Protein 4A7U (pdb70)

Structure (mmCIF, N/CA/C/O backbone):
data_4A7U
#
_entry.id   4A7U
#
_cell.length_a   38.300
_cell.length_b   68.100
_cell.length_c   50.200
_cell.angle_alpha   90.00
_cell.angle_beta   104.70
_cell.angle_gamma   90.00
#
_symmetry.space_group_name_H-M   'P 1 21 1'
#
loop_
_entity.id
_entity.type
_entity.pdbx_description
1 polymer 'SUPEROXIDE DISMUTASE [CU-ZN]'
2 non-polymer L-EPINEPHRINE
3 non-polymer 'SULFATE ION'
4 non-polymer 'COPPER (II) ION'
5 non-polymer 'ZINC ION'
6 non-polymer 'ACETATE ION'
7 water water
#
loop_
_atom_site.group_PDB
_atom_site.id
_atom_site.type_symbol
_atom_site.label_atom_id
_atom_site.label_alt_id
_atom_site.label_comp_id
_atom_site.label_asym_id
_atom_site.label_entity_id
_atom_site.label_seq_id
_atom_site.pdbx_PDB_ins_code
_atom_site.Cartn_x
_atom_site.Cartn_y
_atom_site.Cartn_z
_atom_site.occupancy
_atom_site.B_iso_or_equiv
_atom_site.auth_seq_id
_atom_site.auth_comp_id
_atom_site.auth_asym_id
_atom_site.auth_atom_id
_atom_site.pdbx_PDB_model_num
ATOM 1 N N . ALA A 1 1 ? 9.285 5.712 31.002 1.00 25.17 1 ALA A N 1
ATOM 2 C CA . ALA A 1 1 ? 8.583 4.535 30.456 1.00 18.79 1 ALA A CA 1
ATOM 3 C C . ALA A 1 1 ? 8.398 4.721 28.958 1.00 18.60 1 ALA A C 1
ATOM 4 O O . ALA A 1 1 ? 8.370 5.822 28.435 1.00 24.73 1 ALA A O 1
ATOM 6 N N . THR A 1 2 ? 8.223 3.605 28.290 1.00 13.65 2 THR A N 1
ATOM 7 C CA . THR A 1 2 ? 7.918 3.525 26.865 1.00 13.79 2 THR A CA 1
ATOM 8 C C . THR A 1 2 ? 6.498 2.955 26.758 1.00 11.38 2 THR A C 1
ATOM 9 O O . THR A 1 2 ? 6.142 2.094 27.559 1.00 11.79 2 THR A O 1
ATOM 13 N N . LYS A 1 3 ? 5.715 3.423 25.794 1.00 10.37 3 LYS A N 1
ATOM 14 C CA . LYS A 1 3 ? 4.326 3.023 25.654 1.00 9.77 3 LYS A CA 1
ATOM 15 C C . LYS A 1 3 ? 4.024 2.675 24.209 1.00 9.12 3 LYS A C 1
ATOM 16 O O . LYS A 1 3 ? 4.609 3.236 23.264 1.00 9.69 3 LYS A O 1
ATOM 22 N N . ALA A 1 4 ? 3.058 1.773 24.038 1.00 8.89 4 ALA A N 1
ATOM 23 C CA . ALA A 1 4 ? 2.554 1.408 22.742 1.00 8.93 4 ALA A CA 1
ATOM 24 C C . ALA A 1 4 ? 1.074 1.143 22.860 1.00 8.54 4 ALA A C 1
ATOM 25 O O . ALA A 1 4 ? 0.535 1.027 23.957 1.00 9.50 4 ALA A O 1
ATOM 27 N N . VAL A 1 5 ? 0.397 1.011 21.715 1.00 8.71 5 VAL A N 1
ATOM 28 C CA . VAL A 1 5 ? -1.046 0.892 21.705 1.00 8.49 5 VAL A CA 1
ATOM 29 C C . VAL A 1 5 ? -1.467 0.128 20.447 1.00 8.31 5 VAL A C 1
ATOM 30 O O . VAL A 1 5 ? -0.766 0.156 19.435 1.00 9.51 5 VAL A O 1
ATOM 34 N N . CYS A 1 6 ? -2.614 -0.523 20.518 1.00 8.65 6 CYS A N 1
ATOM 35 C CA . CYS A 1 6 ? -3.142 -1.266 19.385 1.00 8.57 6 CYS A CA 1
ATOM 36 C C . CYS A 1 6 ? -4.657 -1.205 19.370 1.00 8.41 6 CYS A C 1
ATOM 37 O O . CYS A 1 6 ? -5.287 -1.527 20.385 1.00 9.39 6 CYS A O 1
ATOM 40 N N . VAL A 1 7 ? -5.225 -0.834 18.234 1.00 8.46 7 VAL A N 1
ATOM 41 C CA . VAL A 1 7 ? -6.654 -0.859 18.012 1.00 8.84 7 VAL A CA 1
ATOM 42 C C . VAL A 1 7 ? -6.959 -2.135 17.220 1.00 9.12 7 VAL A C 1
ATOM 43 O O . VAL A 1 7 ? -6.438 -2.348 16.130 1.00 9.97 7 VAL A O 1
ATOM 47 N N . LEU A 1 8 ? -7.781 -3.005 17.805 1.00 9.47 8 LEU A N 1
ATOM 48 C CA . LEU A 1 8 ? -8.138 -4.277 17.185 1.00 9.95 8 LEU A CA 1
ATOM 49 C C . LEU A 1 8 ? -9.474 -4.153 16.434 1.00 10.37 8 LEU A C 1
ATOM 50 O O . LEU A 1 8 ? -10.475 -3.761 17.024 1.00 11.32 8 LEU A O 1
ATOM 55 N N . LYS A 1 9 ? -9.482 -4.509 15.166 1.00 11.39 9 LYS A N 1
ATOM 56 C CA . LYS A 1 9 ? -10.700 -4.556 14.352 1.00 13.39 9 LYS A CA 1
ATOM 57 C C . LYS A 1 9 ? -10.640 -5.751 13.444 1.00 11.85 9 LYS A C 1
ATOM 58 O O . LYS A 1 9 ? -9.576 -6.249 13.131 1.00 11.73 9 LYS A O 1
ATOM 64 N N . GLY A 1 10 ? -11.788 -6.192 12.959 1.00 13.94 10 GLY A N 1
ATOM 65 C CA . GLY A 1 10 ? -11.839 -7.268 11.978 1.00 14.32 10 GLY A CA 1
ATOM 66 C C . GLY A 1 10 ? -13.084 -7.133 11.124 1.00 16.43 10 GLY A C 1
ATOM 67 O O . GLY A 1 10 ? -13.650 -6.040 10.994 1.00 21.64 10 GLY A O 1
ATOM 68 N N . ASP A 1 11 ? -13.477 -8.252 10.547 1.00 16.79 11 ASP A N 1
ATOM 69 C CA . ASP A 1 11 ? -14.601 -8.268 9.622 1.00 19.23 11 ASP A CA 1
ATOM 70 C C . ASP A 1 11 ? -15.934 -8.499 10.311 1.00 18.42 11 ASP A C 1
ATOM 71 O O . ASP A 1 11 ? -16.968 -8.331 9.687 1.00 24.13 11 ASP A O 1
ATOM 76 N N . GLY A 1 12 ? -15.921 -8.923 11.561 1.00 17.73 12 GLY A N 1
ATOM 77 C CA . GLY A 1 12 ? -17.103 -9.264 12.291 1.00 17.38 12 GLY A CA 1
ATOM 78 C C . GLY A 1 12 ? -17.244 -8.342 13.465 1.00 15.72 12 GLY A C 1
ATOM 79 O O . GLY A 1 12 ? -16.851 -7.171 13.402 1.00 17.41 12 GLY A O 1
ATOM 80 N N . PRO A 1 13 ? -17.769 -8.862 14.566 1.00 15.77 13 PRO A N 1
ATOM 81 C CA . PRO A 1 13 ? -18.135 -8.039 15.701 1.00 16.65 13 PRO A CA 1
ATOM 82 C C . PRO A 1 13 ? -17.005 -7.694 16.674 1.00 15.00 13 PRO A C 1
ATOM 83 O O . PRO A 1 13 ? -17.204 -6.911 17.603 1.00 15.96 13 PRO A O 1
ATOM 87 N N . VAL A 1 14 ? -15.846 -8.293 16.501 1.00 12.54 14 VAL A N 1
ATOM 88 C CA . VAL A 1 14 ? -14.829 -8.188 17.522 1.00 11.88 14 VAL A CA 1
ATOM 89 C C . VAL A 1 14 ? -14.044 -6.904 17.352 1.00 12.21 14 VAL A C 1
ATOM 90 O O . VAL A 1 14 ? -13.516 -6.600 16.291 1.00 13.44 14 VAL A O 1
ATOM 94 N N . GLN A 1 15 ? -13.931 -6.155 18.423 1.00 12.31 15 GLN A N 1
ATOM 95 C CA . GLN A 1 15 ? -13.147 -4.926 18.398 1.00 13.48 15 GLN A CA 1
ATOM 96 C C . GLN A 1 15 ? -12.573 -4.669 19.763 1.00 12.05 15 GLN A C 1
ATOM 97 O O . GLN A 1 15 ? -13.135 -5.066 20.794 1.00 14.27 15 GLN A O 1
ATOM 103 N N . GLY A 1 16 ? -11.411 -4.040 19.797 1.00 11.70 16 GLY A N 1
ATOM 104 C CA . GLY A 1 16 ? -10.826 -3.775 21.053 1.00 13.30 16 GLY A CA 1
ATOM 105 C C . GLY A 1 16 ? -9.745 -2.728 21.027 1.00 10.26 16 GLY A C 1
ATOM 106 O O . GLY A 1 16 ? -9.392 -2.176 19.990 1.00 10.37 16 GLY A O 1
ATOM 107 N N A ILE A 1 17 ? -9.232 -2.436 22.213 0.50 10.03 17 ILE A N 1
ATOM 108 N N B ILE A 1 17 ? -9.213 -2.469 22.204 0.50 9.90 17 ILE A N 1
ATOM 109 C CA A ILE A 1 17 ? -8.174 -1.423 22.437 0.50 9.86 17 ILE A CA 1
ATOM 110 C CA B ILE A 1 17 ? -8.182 -1.451 22.397 0.50 9.65 17 ILE A CA 1
ATOM 111 C C A ILE A 1 17 ? -7.228 -2.009 23.478 0.50 9.47 17 ILE A C 1
ATOM 112 C C B ILE A 1 17 ? -7.231 -1.993 23.479 0.50 9.45 17 ILE A C 1
ATOM 113 O O A ILE A 1 17 ? -7.669 -2.399 24.565 0.50 10.71 17 ILE A O 1
ATOM 114 O O B ILE A 1 17 ? -7.673 -2.383 24.568 0.50 10.72 17 ILE A O 1
ATOM 123 N N . ILE A 1 18 ? -5.937 -2.072 23.158 1.00 9.12 18 ILE A N 1
ATOM 124 C CA . ILE A 1 18 ? -4.933 -2.646 24.041 1.00 9.02 18 ILE A CA 1
ATOM 125 C C . ILE A 1 18 ? -3.760 -1.683 24.172 1.00 9.13 18 ILE A C 1
ATOM 126 O O . ILE A 1 18 ? -3.245 -1.187 23.166 1.00 10.29 18 ILE A O 1
ATOM 131 N N . ASN A 1 19 ? -3.362 -1.434 25.399 1.00 9.03 19 ASN A N 1
ATOM 132 C CA . ASN A 1 19 ? -2.243 -0.564 25.758 1.00 9.23 19 ASN A CA 1
ATOM 133 C C . ASN A 1 19 ? -1.093 -1.404 26.296 1.00 8.82 19 ASN A C 1
ATOM 134 O O . ASN A 1 19 ? -1.293 -2.419 26.937 1.00 9.66 19 ASN A O 1
ATOM 139 N N . PHE A 1 20 ? 0.122 -0.934 26.007 1.00 9.11 20 PHE A N 1
ATOM 140 C CA . PHE A 1 20 ? 1.354 -1.527 26.474 1.00 9.04 20 PHE A CA 1
ATOM 141 C C . PHE A 1 20 ? 2.201 -0.470 27.168 1.00 8.89 20 PHE A C 1
ATOM 142 O O . PHE A 1 20 ? 2.323 0.655 26.673 1.00 10.13 20 PHE A O 1
ATOM 150 N N . GLU A 1 21 ? 2.840 -0.837 28.278 1.00 9.38 21 GLU A N 1
ATOM 151 C CA . GLU A 1 21 ? 3.763 0.094 28.941 1.00 9.68 21 GLU A CA 1
ATOM 152 C C . GLU A 1 21 ? 4.918 -0.688 29.518 1.00 9.35 21 GLU A C 1
ATOM 153 O O . GLU A 1 21 ? 4.745 -1.736 30.121 1.00 10.85 21 GLU A O 1
ATOM 159 N N . GLN A 1 22 ? 6.119 -0.162 29.305 1.00 9.91 22 GLN A N 1
ATOM 160 C CA . GLN A 1 22 ? 7.370 -0.798 29.751 1.00 10.35 22 GLN A CA 1
ATOM 161 C C . GLN A 1 22 ? 8.107 0.260 30.580 1.00 11.36 22 GLN A C 1
ATOM 162 O O . GLN A 1 22 ? 8.604 1.251 30.059 1.00 12.31 22 GLN A O 1
ATOM 168 N N . LYS A 1 23 ? 8.136 0.040 31.889 1.00 12.27 23 LYS A N 1
ATOM 169 C CA . LYS A 1 23 ? 8.666 1.012 32.838 1.00 14.46 23 LYS A CA 1
ATOM 170 C C . LYS A 1 23 ? 10.152 1.218 32.639 1.00 14.85 23 LYS A C 1
ATOM 171 O O . LYS A 1 23 ? 10.618 2.332 32.779 1.00 17.83 23 LYS A O 1
ATOM 177 N N . GLU A 1 24 ? 10.902 0.168 32.346 1.00 14.63 24 GLU A N 1
ATOM 178 C CA . GLU A 1 24 ? 12.341 0.319 32.169 1.00 16.77 24 GLU A CA 1
ATOM 179 C C . GLU A 1 24 ? 12.830 -0.466 30.958 1.00 15.23 24 GLU A C 1
ATOM 180 O O . GLU A 1 24 ? 12.191 -1.431 30.548 1.00 14.44 24 GLU A O 1
ATOM 186 N N . SER A 1 25 ? 13.987 -0.053 30.425 1.00 16.47 25 SER A N 1
ATOM 187 C CA . SER A 1 25 ? 14.570 -0.689 29.252 1.00 17.00 25 SER A CA 1
ATOM 188 C C . SER A 1 25 ? 14.724 -2.171 29.517 1.00 16.44 25 SER A C 1
ATOM 189 O O . SER A 1 25 ? 15.269 -2.570 30.546 1.00 17.13 25 SER A O 1
ATOM 192 N N . ASN A 1 26 ? 14.241 -2.979 28.578 1.00 15.13 26 ASN A N 1
ATOM 193 C CA . ASN A 1 26 ? 14.294 -4.418 28.615 1.00 14.71 26 ASN A CA 1
ATOM 194 C C . ASN A 1 26 ? 13.446 -5.059 29.726 1.00 13.26 26 ASN A C 1
ATOM 195 O O . ASN A 1 26 ? 13.543 -6.252 29.905 1.00 13.97 26 ASN A O 1
ATOM 200 N N . GLY A 1 27 ? 12.669 -4.274 30.481 1.00 13.68 27 GLY A N 1
ATOM 201 C CA . GLY A 1 27 ? 11.936 -4.779 31.632 1.00 13.02 27 GLY A CA 1
ATOM 202 C C . GLY A 1 27 ? 10.619 -5.411 31.253 1.00 11.49 27 GLY A C 1
ATOM 203 O O . GLY A 1 27 ? 10.273 -5.461 30.086 1.00 11.52 27 GLY A O 1
ATOM 204 N N . PRO A 1 28 ? 9.852 -5.897 32.253 1.00 11.49 28 PRO A N 1
ATOM 205 C CA . PRO A 1 2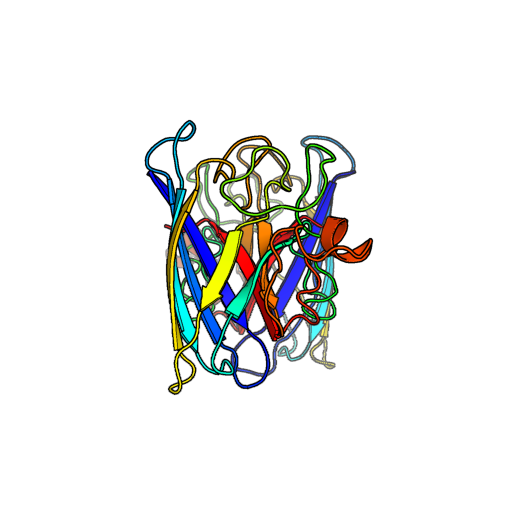8 ? 8.521 -6.439 31.924 1.00 10.80 28 PRO A CA 1
ATOM 206 C C . PRO A 1 28 ? 7.596 -5.351 31.339 1.00 10.02 28 PRO A C 1
ATOM 207 O O . PRO A 1 28 ? 7.768 -4.156 31.584 1.00 10.79 28 PRO A O 1
ATOM 211 N N . VAL A 1 29 ? 6.628 -5.818 30.577 1.00 9.67 29 VAL A N 1
ATOM 212 C CA . VAL A 1 29 ? 5.658 -4.990 29.894 1.00 9.23 29 VAL A CA 1
ATOM 213 C C . VAL A 1 29 ? 4.270 -5.280 30.448 1.00 9.12 29 VAL A C 1
ATOM 214 O O . VAL A 1 29 ? 3.838 -6.430 30.492 1.00 10.23 29 VAL A O 1
ATOM 218 N N . LYS A 1 30 ? 3.556 -4.232 30.863 1.00 9.28 30 LYS A N 1
ATOM 219 C CA . LYS A 1 30 ? 2.152 -4.321 31.226 1.00 9.93 30 LYS A CA 1
ATOM 220 C C . LYS A 1 30 ? 1.300 -4.174 29.971 1.00 9.48 30 LYS A C 1
ATOM 221 O O . LYS A 1 30 ? 1.552 -3.296 29.145 1.00 9.86 30 LYS A O 1
ATOM 227 N N . VAL A 1 31 ? 0.289 -5.035 29.840 1.00 9.89 31 VAL A N 1
ATOM 228 C CA . VAL A 1 31 ? -0.618 -5.074 28.707 1.00 10.00 31 VAL A CA 1
ATOM 229 C C . VAL A 1 31 ? -2.025 -5.013 29.257 1.00 11.19 31 VAL A C 1
ATOM 230 O O . VAL A 1 31 ? -2.394 -5.839 30.086 1.00 13.30 31 VAL A O 1
ATOM 234 N N . TRP A 1 32 ? -2.810 -4.009 28.862 1.00 10.16 32 TRP A N 1
ATOM 235 C CA . TRP A 1 32 ? -4.160 -3.877 29.425 1.00 11.62 32 TRP A CA 1
ATOM 236 C C . TRP A 1 32 ? -5.108 -3.243 28.459 1.00 9.88 32 TRP A C 1
ATOM 237 O O . TRP A 1 32 ? -4.705 -2.413 27.619 1.00 10.20 32 TRP A O 1
ATOM 248 N N . GLY A 1 33 ? -6.372 -3.559 28.582 1.00 10.23 33 GLY A N 1
ATOM 249 C CA . GLY A 1 33 ? -7.406 -2.948 27.762 1.00 10.34 33 GLY A CA 1
ATOM 250 C C . GLY A 1 33 ? -8.649 -3.800 27.726 1.00 10.33 33 GLY A C 1
ATOM 251 O O . GLY A 1 33 ? -8.926 -4.519 28.707 1.00 11.95 33 GLY A O 1
ATOM 252 N N . SER A 1 34 ? -9.395 -3.728 26.624 1.00 10.71 34 SER A N 1
ATOM 253 C CA . SER A 1 34 ? -10.697 -4.393 26.539 1.00 11.52 34 SER A CA 1
ATOM 254 C C . SER A 1 34 ? -10.947 -4.828 25.128 1.00 10.60 34 SER A C 1
ATOM 255 O O . SER A 1 34 ? -10.556 -4.153 24.203 1.00 12.08 34 SER A O 1
ATOM 258 N N . ILE A 1 35 ? -11.633 -5.955 24.983 1.00 10.62 35 ILE A N 1
ATOM 259 C CA . ILE A 1 35 ? -12.037 -6.478 23.693 1.00 10.56 35 ILE A CA 1
ATOM 260 C C . ILE A 1 35 ? -13.509 -6.886 23.843 1.00 11.42 35 ILE A C 1
ATOM 261 O O . ILE A 1 35 ? -13.829 -7.597 24.818 1.00 13.87 35 ILE A O 1
ATOM 266 N N . LYS A 1 36 ? -14.351 -6.489 22.896 1.00 11.39 36 LYS A N 1
ATOM 267 C CA . LYS A 1 36 ? -15.760 -6.838 22.897 1.00 11.45 36 LYS A CA 1
ATOM 268 C C . LYS A 1 36 ? -16.150 -7.608 21.670 1.00 11.09 36 LYS A C 1
ATOM 269 O O . LYS A 1 36 ? -15.388 -7.667 20.703 1.00 12.00 36 LYS A O 1
ATOM 275 N N . GLY A 1 37 ? -17.352 -8.180 21.687 1.00 11.06 37 GLY A N 1
ATOM 276 C CA . GLY A 1 37 ? -17.848 -8.926 20.546 1.00 11.08 37 GLY A CA 1
ATOM 277 C C . GLY A 1 37 ? -17.429 -10.383 20.453 1.00 10.69 37 GLY A C 1
ATOM 278 O O . GLY A 1 37 ? -17.577 -11.002 19.397 1.00 12.32 37 GLY A O 1
ATOM 279 N N . LEU A 1 38 ? -16.878 -10.890 21.558 1.00 11.27 38 LEU A N 1
ATOM 280 C CA . LEU A 1 38 ? -16.335 -12.230 21.609 1.00 10.75 38 LEU A CA 1
ATOM 281 C C . LEU A 1 38 ? -17.326 -13.240 22.155 1.00 11.39 38 LEU A C 1
ATOM 282 O O . LEU A 1 38 ? -18.180 -12.916 22.984 1.00 12.49 38 LEU A O 1
ATOM 287 N N . THR A 1 39 ? -17.171 -14.485 21.754 1.00 11.53 39 THR A N 1
ATOM 288 C CA . THR A 1 39 ? -17.877 -15.568 22.409 1.00 11.67 39 THR A CA 1
ATOM 289 C C . THR A 1 39 ? -17.262 -15.790 23.809 1.00 11.09 39 THR A C 1
ATOM 290 O O . THR A 1 39 ? -16.064 -15.636 24.034 1.00 11.29 39 THR A O 1
ATOM 294 N N . GLU A 1 40 ? -18.103 -16.211 24.748 1.00 11.86 40 GLU A N 1
ATOM 295 C CA . GLU A 1 40 ? -17.645 -16.463 26.074 1.00 11.49 40 GLU A CA 1
ATOM 296 C C . GLU A 1 40 ? -16.581 -17.584 26.070 1.00 11.35 40 GLU A C 1
ATOM 297 O O . GLU A 1 40 ? -16.721 -18.604 25.407 1.00 13.66 40 GLU A O 1
ATOM 303 N N . GLY A 1 41 ? -15.522 -17.387 26.854 1.00 10.34 41 GLY A N 1
ATOM 304 C CA . GLY A 1 41 ? -14.439 -18.350 26.945 1.00 10.31 41 GLY A CA 1
ATOM 305 C C . GLY A 1 41 ? -13.104 -17.764 26.524 1.00 9.48 41 GLY A C 1
ATOM 306 O O . GLY A 1 41 ? -12.915 -16.554 26.445 1.00 9.97 41 GLY A O 1
ATOM 307 N N A LEU A 1 42 ? -12.156 -18.665 26.286 0.50 9.32 42 LEU A N 1
ATOM 308 N N B LEU A 1 42 ? -12.157 -18.668 26.282 0.50 9.33 42 LEU A N 1
ATOM 309 C CA A LEU A 1 42 ? -10.778 -18.308 25.979 0.50 9.01 42 LEU A CA 1
ATOM 310 C CA B LEU A 1 42 ? -10.779 -18.300 25.991 0.50 9.00 42 LEU A CA 1
ATOM 311 C C A LEU A 1 42 ? -10.608 -18.006 24.508 0.50 8.94 42 LEU A C 1
ATOM 312 C C B LEU A 1 42 ? -10.604 -18.006 24.518 0.50 8.93 42 LEU A C 1
ATOM 313 O O A LEU A 1 42 ? -11.136 -18.689 23.641 0.50 10.27 42 LEU A O 1
ATOM 314 O O B LEU A 1 42 ? -11.115 -18.704 23.662 0.50 10.33 42 LEU A O 1
ATOM 323 N N . HIS A 1 43 ? -9.757 -17.013 24.232 1.00 8.76 43 HIS A N 1
ATOM 324 C CA . HIS A 1 43 ? -9.384 -16.647 22.868 1.00 8.90 43 HIS A CA 1
ATOM 325 C C . HIS A 1 43 ? -7.894 -16.416 22.811 1.00 8.23 43 HIS A C 1
ATOM 326 O O . HIS A 1 43 ? -7.348 -15.588 23.545 1.00 8.50 43 HIS A O 1
ATOM 333 N N . GLY A 1 44 ? -7.222 -17.114 21.902 1.00 8.49 44 GLY A N 1
ATOM 334 C CA . GLY A 1 44 ? -5.793 -16.957 21.758 1.00 8.51 44 GLY A CA 1
ATOM 335 C C . GLY A 1 44 ? -5.427 -15.505 21.462 1.00 8.16 44 GLY A C 1
ATOM 336 O O . GLY A 1 44 ? -6.140 -14.799 20.753 1.00 8.78 44 GLY A O 1
ATOM 337 N N . PHE A 1 45 ? -4.277 -15.081 21.982 1.00 8.25 45 PHE A N 1
ATOM 338 C CA . PHE A 1 45 ? -3.880 -13.681 22.000 1.00 8.16 45 PHE A CA 1
ATOM 339 C C . PHE A 1 45 ? -2.398 -13.616 21.752 1.00 8.07 45 PHE A C 1
ATOM 340 O O . PHE A 1 45 ? -1.600 -14.002 22.623 1.00 9.02 45 PHE A O 1
ATOM 348 N N . HIS A 1 46 ? -1.999 -13.166 20.550 1.00 7.94 46 HIS A N 1
ATOM 349 C CA . HIS A 1 46 ? -0.610 -13.250 20.157 1.00 8.29 46 HIS A CA 1
ATOM 350 C C . HIS A 1 46 ? -0.166 -12.040 19.376 1.00 7.94 46 HIS A C 1
ATOM 351 O O . HIS A 1 46 ? -0.939 -11.420 18.638 1.00 8.53 46 HIS A O 1
ATOM 358 N N . VAL A 1 47 ? 1.128 -11.758 19.476 1.00 8.05 47 VAL A N 1
ATOM 359 C CA . VAL A 1 47 ? 1.793 -10.863 18.529 1.00 8.13 47 VAL A CA 1
ATOM 360 C C . VAL A 1 47 ? 2.285 -11.720 17.353 1.00 8.17 47 VAL A C 1
ATOM 361 O O . VAL A 1 47 ? 3.019 -12.706 17.576 1.00 8.75 47 VAL A O 1
ATOM 365 N N . HIS A 1 48 ? 1.856 -11.358 16.144 1.00 8.72 48 HIS A N 1
ATOM 366 C CA . HIS A 1 48 ? 2.280 -11.989 14.900 1.00 9.17 48 HIS A CA 1
ATOM 367 C C . HIS A 1 48 ? 3.372 -11.153 14.269 1.00 9.73 48 HIS A C 1
ATOM 368 O O . HIS A 1 48 ? 3.516 -9.969 14.537 1.00 11.71 48 HIS A O 1
ATOM 375 N N . GLU A 1 49 ? 4.142 -11.793 13.390 1.00 9.43 49 GLU A N 1
ATOM 376 C CA . GLU A 1 49 ? 5.400 -11.251 12.930 1.00 9.75 49 GLU A CA 1
ATOM 377 C C . GLU A 1 49 ? 5.270 -9.915 12.187 1.00 9.76 49 GLU A C 1
ATOM 378 O O . GLU A 1 49 ? 6.091 -8.997 12.413 1.00 11.29 49 GLU A O 1
ATOM 384 N N . PHE A 1 50 ? 4.339 -9.812 11.273 1.00 9.38 50 PHE A N 1
ATOM 385 C CA . PHE A 1 50 ? 4.313 -8.679 10.386 1.00 9.64 50 PHE A CA 1
ATOM 386 C C . PHE A 1 50 ? 3.206 -7.707 10.793 1.00 9.19 50 PHE A C 1
ATOM 387 O O . PHE A 1 50 ? 2.094 -8.112 11.114 1.00 10.75 50 PHE A O 1
ATOM 395 N N . GLY A 1 51 ? 3.513 -6.420 10.709 1.00 8.93 51 GLY A N 1
ATOM 396 C CA . GLY A 1 51 ? 2.492 -5.370 10.837 1.00 9.32 51 GLY A CA 1
ATOM 397 C C . GLY A 1 51 ? 1.811 -5.061 9.529 1.00 9.31 51 GLY A C 1
ATOM 398 O O . GLY A 1 51 ? 1.637 -3.903 9.156 1.00 11.17 51 GLY A O 1
ATOM 399 N N . ASP A 1 52 ? 1.409 -6.098 8.819 1.00 10.91 52 ASP A N 1
ATOM 400 C CA . ASP A 1 52 ? 0.829 -6.032 7.492 1.00 10.70 52 ASP A CA 1
ATOM 401 C C . ASP A 1 52 ? -0.590 -6.479 7.586 1.00 10.66 52 ASP A C 1
ATOM 402 O O . ASP A 1 52 ? -0.864 -7.634 7.889 1.00 12.00 52 ASP A O 1
ATOM 407 N N A ASN A 1 53 ? -1.499 -5.540 7.308 0.50 11.11 53 ASN A N 1
ATOM 408 N N B ASN A 1 53 ? -1.522 -5.562 7.378 0.50 11.09 53 ASN A N 1
ATOM 409 C CA A ASN A 1 53 ? -2.945 -5.781 7.303 0.50 13.06 53 ASN A CA 1
ATOM 410 C CA B ASN A 1 53 ? -2.919 -5.947 7.353 0.50 11.53 53 ASN A CA 1
ATOM 411 C C A ASN A 1 53 ? -3.549 -5.644 5.930 0.50 12.59 53 ASN A C 1
ATOM 412 C C B ASN A 1 53 ? -3.536 -5.647 5.969 0.50 12.53 53 ASN A C 1
ATOM 413 O O A ASN A 1 53 ? -4.757 -5.471 5.800 0.50 13.29 53 ASN A O 1
ATOM 414 O O B ASN A 1 53 ? -4.737 -5.403 5.869 0.50 14.38 53 ASN A O 1
ATOM 423 N N . THR A 1 54 ? -2.711 -5.736 4.919 1.00 12.46 54 THR A N 1
ATOM 424 C CA . THR A 1 54 ? -3.143 -5.436 3.550 1.00 13.14 54 THR A CA 1
ATOM 425 C C . THR A 1 54 ? -4.458 -6.137 3.211 1.00 13.01 54 THR A C 1
ATOM 426 O O . THR A 1 54 ? -5.393 -5.528 2.680 1.00 14.83 54 THR A O 1
ATOM 430 N N . ALA A 1 55 ? -4.476 -7.423 3.458 1.00 13.33 55 ALA A N 1
ATOM 431 C CA . ALA A 1 55 ? -5.629 -8.250 3.116 1.00 15.09 55 ALA A CA 1
ATOM 432 C C . ALA A 1 55 ? -6.382 -8.724 4.344 1.00 15.61 55 ALA A C 1
ATOM 433 O O . ALA A 1 55 ? -7.031 -9.759 4.324 1.00 20.76 55 ALA A O 1
ATOM 435 N N . GLY A 1 56 ? -6.280 -7.985 5.431 1.00 14.84 56 GLY A N 1
ATOM 436 C CA . GLY A 1 56 ? -6.813 -8.355 6.726 1.00 15.46 56 GLY A CA 1
ATOM 437 C C . GLY A 1 56 ? -5.794 -9.034 7.605 1.00 12.43 56 GLY A C 1
ATOM 438 O O . GLY A 1 56 ? -4.595 -8.985 7.354 1.00 13.34 56 GLY A O 1
ATOM 439 N N . CYS A 1 57 ? -6.283 -9.696 8.649 1.00 12.91 57 CYS A N 1
ATOM 440 C CA . CYS A 1 57 ? -5.406 -10.238 9.684 1.00 12.03 57 CYS A CA 1
ATOM 441 C C . CYS A 1 57 ? -4.491 -11.381 9.195 1.00 12.08 57 CYS A C 1
ATOM 442 O O . CYS A 1 57 ? -3.429 -11.638 9.775 1.00 12.07 57 CYS A O 1
ATOM 445 N N A THR A 1 58 ? -4.876 -12.047 8.116 0.50 12.88 58 THR A N 1
ATOM 446 N N B THR A 1 58 ? -4.856 -12.050 8.113 0.50 12.85 58 THR A N 1
ATOM 447 C CA A THR A 1 58 ? -4.068 -13.106 7.548 0.50 13.43 58 THR A CA 1
ATOM 448 C CA B THR A 1 58 ? -4.010 -13.098 7.576 0.50 13.15 58 THR A CA 1
ATOM 449 C C A THR A 1 58 ? -2.695 -12.584 7.124 0.50 12.85 58 THR A C 1
ATOM 450 C C B THR A 1 58 ? -2.663 -12.572 7.151 0.50 12.63 58 THR A C 1
ATOM 451 O O A THR A 1 58 ? -1.710 -13.325 7.191 0.50 13.60 58 THR A O 1
ATOM 452 O O B THR A 1 58 ? -1.668 -13.301 7.226 0.50 13.63 58 THR A O 1
ATOM 459 N N . SER A 1 59 ? -2.618 -11.327 6.690 1.00 11.77 59 SER A N 1
ATOM 460 C CA . SER A 1 59 ? -1.388 -10.768 6.163 1.00 11.66 59 SER A CA 1
ATOM 461 C C . SER A 1 59 ? -0.270 -10.657 7.240 1.00 11.60 59 SER A C 1
ATOM 462 O O . SER A 1 59 ? 0.883 -10.467 6.916 1.00 12.86 59 SER A O 1
ATOM 465 N N . ALA A 1 60 ? -0.642 -10.779 8.529 1.00 11.28 60 ALA A N 1
ATOM 466 C CA . ALA A 1 60 ? 0.289 -10.649 9.609 1.00 11.07 60 ALA A CA 1
ATOM 467 C C . ALA A 1 60 ? 1.254 -11.816 9.781 1.00 10.57 60 ALA A C 1
ATOM 468 O O . ALA A 1 60 ? 2.212 -11.731 10.545 1.00 11.10 60 ALA A O 1
ATOM 470 N N . GLY A 1 61 ? 1.000 -12.929 9.110 1.00 10.43 61 GLY A N 1
ATOM 471 C CA . GLY A 1 61 ? 1.965 -14.022 9.188 1.00 10.93 61 GLY A CA 1
ATOM 472 C C . GLY A 1 61 ? 1.832 -14.797 10.482 1.00 10.11 61 GLY A C 1
ATOM 473 O O . GLY A 1 61 ? 0.811 -14.756 11.167 1.00 10.07 61 GLY A O 1
ATOM 474 N N . PRO A 1 62 ? 2.875 -15.574 10.814 1.00 10.40 62 PRO A N 1
ATOM 475 C CA . PRO A 1 62 ? 2.851 -16.484 11.969 1.00 10.80 62 PRO A CA 1
ATOM 476 C C . PRO A 1 62 ? 3.129 -15.711 13.259 1.00 9.59 62 PRO A C 1
ATOM 477 O O . PRO A 1 62 ? 3.368 -14.520 13.260 1.00 9.77 62 PRO A O 1
ATOM 481 N N . HIS A 1 63 ? 3.084 -16.409 14.386 1.00 10.09 63 HIS A N 1
ATOM 482 C CA . HIS A 1 63 ? 3.439 -15.778 15.655 1.00 9.63 63 HIS A CA 1
ATOM 483 C C . HIS A 1 63 ? 4.850 -15.219 15.582 1.00 9.44 63 HIS A C 1
ATOM 484 O O . HIS A 1 63 ? 5.759 -15.832 14.995 1.00 10.49 63 HIS A O 1
ATOM 491 N N . PHE A 1 64 ? 5.075 -14.071 16.202 1.00 9.27 64 PHE A N 1
ATOM 492 C CA . PHE A 1 64 ? 6.400 -13.448 16.232 1.00 9.15 64 PHE A CA 1
ATOM 493 C C . PHE A 1 64 ? 7.361 -14.345 17.003 1.00 8.88 64 PHE A C 1
ATOM 494 O O . PHE A 1 64 ? 7.160 -14.650 18.178 1.00 9.26 64 PHE A O 1
ATOM 502 N N . ASN A 1 65 ? 8.404 -14.792 16.308 1.00 10.26 65 ASN A N 1
ATOM 503 C CA . ASN A 1 65 ? 9.263 -15.878 16.802 1.00 10.45 65 ASN A CA 1
ATOM 504 C C . ASN A 1 65 ? 10.725 -15.615 16.416 1.00 11.21 65 ASN A C 1
ATOM 505 O O . ASN A 1 65 ? 11.342 -16.423 15.705 1.00 12.79 65 ASN A O 1
ATOM 510 N N . PRO A 1 66 ? 11.315 -14.501 16.884 1.00 11.13 66 PRO A N 1
ATOM 511 C CA . PRO A 1 66 ? 12.675 -14.165 16.458 1.00 12.53 66 PRO A CA 1
ATOM 512 C C . PRO A 1 66 ? 13.713 -15.176 16.931 1.00 13.17 66 PRO A C 1
ATOM 513 O O . PRO A 1 66 ? 14.798 -15.231 16.360 1.00 15.03 66 PRO A O 1
ATOM 517 N N . LEU A 1 67 ? 13.410 -15.933 17.983 1.00 12.27 67 LEU A N 1
ATOM 518 C CA . LEU A 1 67 ? 14.344 -16.885 18.570 1.00 12.82 67 LEU A CA 1
ATOM 519 C C . LEU A 1 67 ? 14.091 -18.320 18.123 1.00 12.90 67 LEU A C 1
ATOM 520 O O . LEU A 1 67 ? 14.760 -19.246 18.631 1.00 14.49 67 LEU A O 1
ATOM 525 N N . SER A 1 68 ? 13.202 -18.545 17.158 1.00 13.77 68 SER A N 1
ATOM 526 C CA . SER A 1 68 ? 13.026 -19.888 16.567 1.00 14.65 68 SER A CA 1
ATOM 527 C C . SER A 1 68 ? 12.746 -20.963 17.604 1.00 14.65 68 SER A C 1
ATOM 528 O O . SER A 1 68 ? 13.384 -22.007 17.629 1.00 17.61 68 SER A O 1
ATOM 531 N N . ARG A 1 69 ? 11.782 -20.674 18.461 1.00 13.49 69 ARG A N 1
ATOM 532 C CA . ARG A 1 69 ? 11.295 -21.623 19.459 1.00 13.41 69 ARG A CA 1
ATOM 533 C C . ARG A 1 69 ? 9.959 -22.215 19.034 1.00 13.34 69 ARG A C 1
ATOM 534 O O . ARG A 1 69 ? 9.336 -21.751 18.067 1.00 13.91 69 ARG A O 1
ATOM 542 N N . LYS A 1 70 ? 9.517 -23.210 19.778 1.00 13.71 70 LYS A N 1
ATOM 543 C CA . LYS A 1 70 ? 8.167 -23.764 19.624 1.00 12.91 70 LYS A CA 1
ATOM 544 C C . LYS A 1 70 ? 7.154 -22.900 20.383 1.00 11.64 70 LYS A C 1
ATOM 545 O O . LYS A 1 70 ? 7.500 -22.139 21.285 1.00 12.37 70 LYS A O 1
ATOM 551 N N . HIS A 1 71 ? 5.895 -23.063 19.984 1.00 10.81 71 HIS A N 1
ATOM 552 C CA . HIS A 1 71 ? 4.781 -22.380 20.634 1.00 10.35 71 HIS A CA 1
ATOM 553 C C . HIS A 1 71 ? 4.591 -22.837 22.058 1.00 10.45 71 HIS A C 1
ATOM 554 O O . HIS A 1 71 ? 4.682 -24.026 22.356 1.00 11.90 71 HIS A O 1
ATOM 561 N N . GLY A 1 72 ? 4.264 -21.901 22.946 1.00 9.97 72 GLY A N 1
ATOM 562 C CA . GLY A 1 72 ? 3.922 -22.201 24.312 1.00 10.15 72 GLY A CA 1
ATOM 563 C C . GLY A 1 72 ? 3.025 -21.140 24.895 1.00 9.90 72 GLY A C 1
ATOM 564 O O . GLY A 1 72 ? 2.472 -20.291 24.176 1.00 10.82 72 GLY A O 1
ATOM 565 N N . GLY A 1 73 ? 2.879 -21.209 26.206 1.00 10.39 73 GLY A N 1
ATOM 566 C CA . GLY A 1 73 ? 2.180 -20.182 26.950 1.00 10.43 73 GLY A CA 1
ATOM 567 C C . GLY A 1 73 ? 3.135 -19.114 27.450 1.00 9.38 73 GLY A C 1
ATOM 568 O O . GLY A 1 73 ? 4.355 -19.268 27.436 1.00 10.16 73 GLY A O 1
ATOM 569 N N . PRO A 1 74 ? 2.564 -18.015 27.932 1.00 9.56 74 PRO A N 1
ATOM 570 C CA . PRO A 1 74 ? 3.399 -16.880 28.329 1.00 10.00 74 PRO A CA 1
ATOM 571 C C . PRO A 1 74 ? 4.284 -17.175 29.521 1.00 10.73 74 PRO A C 1
ATOM 572 O O . PRO A 1 74 ? 5.322 -16.542 29.670 1.00 13.31 74 PRO A O 1
ATOM 576 N N . LYS A 1 75 ? 3.915 -18.153 30.346 1.00 10.38 75 LYS A N 1
ATOM 577 C CA . LYS A 1 75 ? 4.720 -18.511 31.496 1.00 11.62 75 LYS A CA 1
ATOM 578 C C . LYS A 1 75 ? 5.578 -19.752 31.269 1.00 11.51 75 LYS A C 1
ATOM 579 O O . LYS A 1 75 ? 6.087 -20.343 32.204 1.00 14.61 75 LYS A O 1
ATOM 585 N N . ASP A 1 76 ? 5.783 -20.117 30.020 1.00 11.21 76 ASP A N 1
ATOM 586 C CA . ASP A 1 76 ? 6.698 -21.190 29.633 1.00 11.90 76 ASP A CA 1
ATOM 587 C C . ASP A 1 76 ? 8.015 -20.618 29.140 1.00 11.72 76 ASP A C 1
ATOM 588 O O . ASP A 1 76 ? 8.068 -19.574 28.511 1.00 12.67 76 ASP A O 1
ATOM 593 N N A GLU A 1 77 ? 9.088 -21.364 29.372 0.50 11.58 77 GLU A N 1
ATOM 594 N N B GLU A 1 77 ? 9.090 -21.353 29.380 0.50 11.57 77 GLU A N 1
ATOM 595 C CA A GLU A 1 77 ? 10.365 -21.017 28.780 0.50 12.13 77 GLU A CA 1
ATOM 596 C CA B GLU A 1 77 ? 10.369 -21.003 28.796 0.50 12.29 77 GLU A CA 1
ATOM 597 C C A GLU A 1 77 ? 10.353 -21.214 27.256 0.50 11.81 77 GLU A C 1
ATOM 598 C C B GLU A 1 77 ? 10.328 -21.208 27.281 0.50 11.91 77 GLU A C 1
ATOM 599 O O A GLU A 1 77 ? 10.820 -20.354 26.506 0.50 12.91 77 GLU A O 1
ATOM 600 O O B GLU A 1 77 ? 10.848 -20.404 26.503 0.50 13.30 77 GLU A O 1
ATOM 611 N N A GLU A 1 78 ? 9.833 -22.354 26.795 0.50 11.19 78 GLU A N 1
ATOM 612 N N B GLU A 1 78 ? 9.696 -22.308 26.881 0.50 11.91 78 GLU A N 1
ATOM 613 C CA A GLU A 1 78 ? 9.709 -22.621 25.372 0.50 10.81 78 GLU A CA 1
ATOM 614 C CA B GLU A 1 78 ? 9.547 -22.699 25.502 0.50 12.71 78 GLU A CA 1
ATOM 615 C C A GLU A 1 78 ? 8.407 -22.002 24.878 0.50 10.67 78 GLU A C 1
ATOM 616 C C B GLU A 1 78 ? 8.336 -21.998 24.891 0.50 11.57 78 GLU A C 1
ATOM 617 O O A GLU A 1 78 ? 7.323 -22.523 25.101 0.50 12.10 78 GLU A O 1
ATOM 618 O O B GLU A 1 78 ? 7.218 -22.469 25.027 0.50 12.00 78 GLU A O 1
ATOM 629 N N . ARG A 1 79 ? 8.553 -20.852 24.256 1.00 10.62 79 ARG A N 1
ATOM 630 C CA . ARG A 1 79 ? 7.458 -20.063 23.695 1.00 9.80 79 ARG A CA 1
ATOM 631 C C . ARG A 1 79 ? 8.026 -19.200 22.587 1.00 9.70 79 ARG A C 1
ATOM 632 O O . ARG A 1 79 ? 9.219 -18.916 22.551 1.00 10.53 79 ARG A O 1
ATOM 640 N N 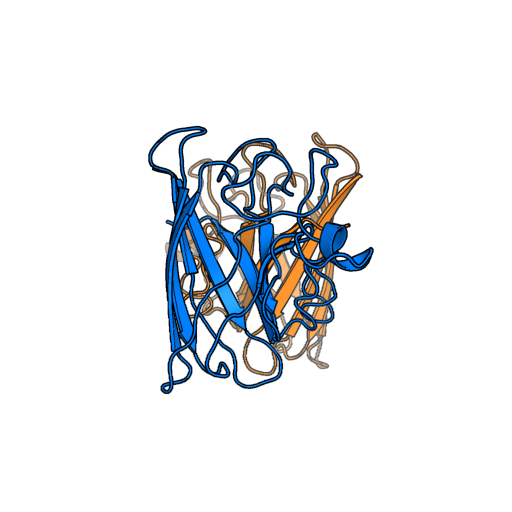. HIS A 1 80 ? 7.130 -18.735 21.732 1.00 9.27 80 HIS A N 1
ATOM 641 C CA . HIS A 1 80 ? 7.423 -17.636 20.821 1.00 9.33 80 HIS A CA 1
ATOM 642 C C . HIS A 1 80 ? 7.435 -16.328 21.620 1.00 9.00 80 HIS A C 1
ATOM 643 O O . HIS A 1 80 ? 6.654 -16.176 22.574 1.00 8.94 80 HIS A O 1
ATOM 650 N N . VAL A 1 81 ? 8.201 -15.335 21.181 1.00 8.95 81 VAL A N 1
ATOM 651 C CA . VAL A 1 81 ? 8.114 -14.031 21.827 1.00 9.07 81 VAL A CA 1
ATOM 652 C C . VAL A 1 81 ? 6.664 -13.540 21.808 1.00 8.76 81 VAL A C 1
ATOM 653 O O . VAL A 1 81 ? 6.213 -12.946 22.788 1.00 9.25 81 VAL A O 1
ATOM 657 N N . GLY A 1 82 ? 5.944 -13.757 20.709 1.00 8.77 82 GLY A N 1
ATOM 658 C CA . GLY A 1 82 ? 4.576 -13.258 20.628 1.00 8.80 82 GLY A CA 1
ATOM 659 C C . GLY A 1 82 ? 3.514 -14.015 21.407 1.00 8.96 82 GLY A C 1
ATOM 660 O O . GLY A 1 82 ? 2.336 -13.645 21.290 1.00 9.53 82 GLY A O 1
ATOM 661 N N . ASP A 1 83 ? 3.878 -15.032 22.177 1.00 8.37 83 ASP A N 1
ATOM 662 C CA . ASP A 1 83 ? 2.884 -15.898 22.841 1.00 8.66 83 ASP A CA 1
ATOM 663 C C . ASP A 1 83 ? 2.367 -15.287 24.148 1.00 8.87 83 ASP A C 1
ATOM 664 O O . ASP A 1 83 ? 2.941 -15.493 25.209 1.00 11.21 83 ASP A O 1
ATOM 669 N N . LEU A 1 84 ? 1.221 -14.592 24.066 1.00 8.37 84 LEU A N 1
ATOM 670 C CA . LEU A 1 84 ? 0.598 -13.945 25.215 1.00 8.58 84 LEU A CA 1
ATOM 671 C C . LEU A 1 84 ? -0.589 -14.759 25.734 1.00 8.95 84 LEU A C 1
ATOM 672 O O . LEU A 1 84 ? -1.360 -14.256 26.568 1.00 10.59 84 LEU A O 1
ATOM 677 N N . GLY A 1 85 ? -0.730 -16.006 25.332 1.00 8.59 85 GLY A N 1
ATOM 678 C CA . GLY A 1 85 ? -1.707 -16.896 25.937 1.00 9.03 85 GLY A CA 1
ATOM 679 C C . GLY A 1 85 ? -3.105 -16.666 25.428 1.00 8.82 85 GLY A C 1
ATOM 680 O O . GLY A 1 85 ? -3.350 -16.670 24.231 1.00 10.20 85 GLY A O 1
ATOM 681 N N . ASN A 1 86 ? -4.040 -16.517 26.363 1.00 9.09 86 ASN A N 1
ATOM 682 C CA . ASN A 1 86 ? -5.436 -16.305 26.066 1.00 9.45 86 ASN A CA 1
ATOM 683 C C . ASN A 1 86 ? -5.954 -15.093 26.804 1.00 9.47 86 ASN A C 1
ATOM 684 O O . ASN A 1 86 ? -5.537 -14.811 27.935 1.00 11.62 86 ASN A O 1
ATOM 689 N N . VAL A 1 87 ? -6.935 -14.437 26.193 1.00 9.05 87 VAL A N 1
ATOM 690 C CA . VAL A 1 87 ? -7.836 -13.528 26.919 1.00 9.20 87 VAL A CA 1
ATOM 691 C C . VAL A 1 87 ? -9.145 -14.282 27.142 1.00 9.05 87 VAL A C 1
ATOM 692 O O . VAL A 1 87 ? -9.464 -15.238 26.438 1.00 10.47 87 VAL A O 1
ATOM 696 N N . THR A 1 88 ? -9.896 -13.860 28.145 1.00 10.33 88 THR A N 1
ATOM 697 C CA . THR A 1 88 ? -11.142 -14.529 28.525 1.00 11.69 88 THR A CA 1
ATOM 698 C C . THR A 1 88 ? -12.303 -13.547 28.440 1.00 11.24 88 THR A C 1
ATOM 699 O O . THR A 1 88 ? -12.332 -12.495 29.087 1.00 14.49 88 THR A O 1
ATOM 703 N N . ALA A 1 89 ? -13.298 -13.931 27.640 1.00 11.09 89 ALA A N 1
ATOM 704 C CA . ALA A 1 89 ? -14.533 -13.160 27.525 1.00 11.29 89 ALA A CA 1
ATOM 705 C C . ALA A 1 89 ? -15.585 -13.784 28.452 1.00 11.19 89 ALA A C 1
ATOM 706 O O . ALA A 1 89 ? -15.704 -15.027 28.529 1.00 11.42 89 ALA A O 1
ATOM 708 N N . ASP A 1 90 ? -16.352 -12.919 29.096 1.00 10.99 90 ASP A N 1
ATOM 709 C CA . ASP A 1 90 ? -17.490 -13.350 29.894 1.00 11.03 90 ASP A CA 1
ATOM 710 C C . ASP A 1 90 ? -18.760 -13.361 29.056 0.70 8.78 90 ASP A C 1
ATOM 711 O O . ASP A 1 90 ? -18.711 -13.223 27.831 1.00 10.95 90 ASP A O 1
ATOM 716 N N . LYS A 1 91 ? -19.913 -13.552 29.713 1.00 11.45 91 LYS A N 1
ATOM 717 C CA . LYS A 1 91 ? -21.181 -13.600 28.998 1.00 11.17 91 LYS A CA 1
ATOM 718 C C . LYS A 1 91 ? -21.621 -12.240 28.430 1.00 11.59 91 LYS A C 1
ATOM 719 O O . LYS A 1 91 ? -22.636 -12.149 27.722 1.00 13.55 91 LYS A O 1
ATOM 725 N N . ASP A 1 92 ? -20.929 -11.176 28.762 1.00 12.08 92 ASP A N 1
ATOM 726 C CA . ASP A 1 92 ? -21.107 -9.907 28.085 1.00 12.56 92 ASP A CA 1
ATOM 727 C C . ASP A 1 92 ? -20.360 -9.875 26.734 1.00 12.17 92 ASP A C 1
ATOM 728 O O . ASP A 1 92 ? -20.481 -8.889 26.006 1.00 14.01 92 ASP A O 1
ATOM 733 N N . GLY A 1 93 ? -19.567 -10.907 26.418 1.00 11.05 93 GLY A N 1
ATOM 734 C CA . GLY A 1 93 ? -18.725 -10.902 25.241 1.00 11.21 93 GLY A CA 1
ATOM 735 C C . GLY A 1 93 ? -17.508 -10.025 25.334 1.00 10.77 93 GLY A C 1
ATOM 736 O O . GLY A 1 93 ? -16.855 -9.760 24.332 1.00 11.35 93 GLY A O 1
ATOM 737 N N . VAL A 1 94 ? -17.180 -9.617 26.548 1.00 10.80 94 VAL A N 1
ATOM 738 C CA . VAL A 1 94 ? -16.063 -8.682 26.807 1.00 11.18 94 VAL A 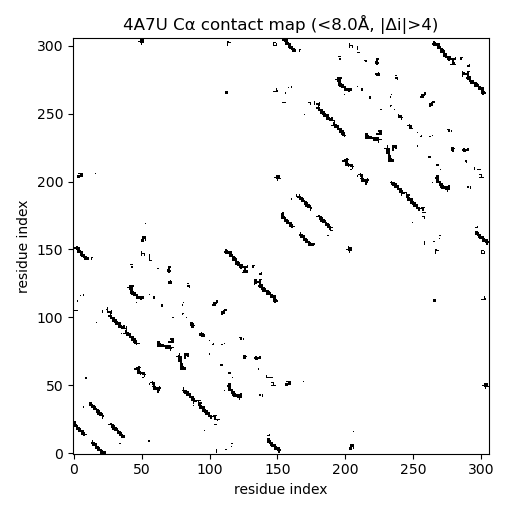CA 1
ATOM 739 C C . VAL A 1 94 ? -14.946 -9.408 27.550 1.00 10.94 94 VAL A C 1
ATOM 740 O O . VAL A 1 94 ? -15.177 -10.098 28.551 1.00 11.39 94 VAL A O 1
ATOM 744 N N . ALA A 1 95 ? -13.727 -9.218 27.059 1.00 10.80 95 ALA A N 1
ATOM 745 C CA . ALA A 1 95 ? -12.514 -9.617 27.744 1.00 11.79 95 ALA A CA 1
ATOM 746 C C . ALA A 1 95 ? -11.863 -8.373 28.311 1.00 12.15 95 ALA A C 1
ATOM 747 O O . ALA A 1 95 ? -11.519 -7.455 27.584 1.00 16.19 95 ALA A O 1
ATOM 749 N N . ASP A 1 96 ? -11.691 -8.359 29.621 1.00 12.29 96 ASP A N 1
ATOM 750 C CA . ASP A 1 96 ? -10.964 -7.332 30.324 1.00 13.62 96 ASP A CA 1
ATOM 751 C C . ASP A 1 96 ? -9.531 -7.825 30.432 1.00 14.53 96 ASP A C 1
ATOM 752 O O . ASP A 1 96 ? -9.251 -8.812 31.084 1.00 23.28 96 ASP A O 1
ATOM 757 N N . VAL A 1 97 ? -8.622 -7.197 29.701 1.00 12.31 97 VAL A N 1
ATOM 758 C CA . VAL A 1 97 ? -7.278 -7.695 29.552 1.00 12.95 97 VAL A CA 1
ATOM 759 C C . VAL A 1 97 ? -6.373 -7.003 30.560 1.00 12.02 97 VAL A C 1
ATOM 760 O O . VAL A 1 97 ? -6.323 -5.757 30.662 1.00 11.05 97 VAL A O 1
ATOM 764 N N . SER A 1 98 ? -5.638 -7.817 31.283 1.00 13.56 98 SER A N 1
ATOM 765 C CA . SER A 1 98 ? -4.663 -7.321 32.184 1.00 13.36 98 SER A CA 1
ATOM 766 C C . SER A 1 98 ? -3.562 -8.411 32.301 1.00 14.08 98 SER A C 1
ATOM 767 O O . SER A 1 98 ? -3.778 -9.464 32.896 1.00 16.80 98 SER A O 1
ATOM 770 N N . ILE A 1 99 ? -2.406 -8.133 31.706 1.00 13.08 99 ILE A N 1
ATOM 771 C CA . ILE A 1 99 ? -1.300 -9.087 31.522 1.00 13.81 99 ILE A CA 1
ATOM 772 C C . ILE A 1 99 ? -0.007 -8.333 31.964 1.00 12.77 99 ILE A C 1
ATOM 773 O O . ILE A 1 99 ? 0.137 -7.127 31.722 1.00 12.61 99 ILE A O 1
ATOM 778 N N . GLU A 1 100 ? 0.959 -9.032 32.570 1.00 11.91 100 GLU A N 1
ATOM 779 C CA . GLU A 1 100 ? 2.334 -8.545 32.645 1.00 10.51 100 GLU A CA 1
ATOM 780 C C . GLU A 1 100 ? 3.177 -9.634 32.004 1.00 9.60 100 GLU A C 1
ATOM 781 O O . GLU A 1 100 ? 3.002 -10.812 32.317 1.00 11.12 100 GLU A O 1
ATOM 787 N N . ASP A 1 101 ? 4.071 -9.248 31.088 1.00 8.95 101 ASP A N 1
ATOM 788 C CA . ASP A 1 101 ? 4.886 -10.218 30.367 1.00 8.86 101 ASP A CA 1
ATOM 789 C C . ASP A 1 101 ? 6.329 -9.813 30.393 1.00 8.74 101 ASP A C 1
ATOM 790 O O . ASP A 1 101 ? 6.665 -8.642 30.221 1.00 9.92 101 ASP A O 1
ATOM 795 N N . SER A 1 102 ? 7.200 -10.804 30.552 1.00 9.52 102 SER A N 1
ATOM 796 C CA . SER A 1 102 ? 8.616 -10.597 30.675 1.00 10.69 102 SER A CA 1
ATOM 797 C C . SER A 1 102 ? 9.428 -10.935 29.411 1.00 9.80 102 SER A C 1
ATOM 798 O O . SER A 1 102 ? 10.651 -10.908 29.460 1.00 11.75 102 SER A O 1
ATOM 801 N N . VAL A 1 103 ? 8.768 -11.297 28.329 1.00 9.33 103 VAL A N 1
ATOM 802 C CA . VAL A 1 103 ? 9.459 -11.694 27.116 1.00 9.35 103 VAL A CA 1
ATOM 803 C C . VAL A 1 103 ? 9.244 -10.679 25.980 1.00 9.45 103 VAL A C 1
ATOM 804 O O . VAL A 1 103 ? 10.207 -10.314 25.287 1.00 10.69 103 VAL A O 1
ATOM 808 N N . ILE A 1 104 ? 8.022 -10.186 25.763 1.00 9.05 104 ILE A N 1
ATOM 809 C CA . ILE A 1 104 ? 7.857 -9.107 24.822 1.00 8.99 104 ILE A CA 1
ATOM 810 C C . ILE A 1 104 ? 8.635 -7.873 25.328 1.00 8.87 104 ILE A C 1
ATOM 811 O O . ILE A 1 104 ? 8.882 -7.713 26.514 1.00 9.94 104 ILE A O 1
ATOM 816 N N . SER A 1 105 ? 8.932 -6.969 24.400 1.00 9.04 105 SER A N 1
ATOM 817 C CA . SER A 1 105 ? 9.562 -5.700 24.731 1.00 9.13 105 SER A CA 1
ATOM 818 C C . SER A 1 105 ? 9.034 -4.623 23.794 1.00 8.81 105 SER A C 1
ATOM 819 O O . SER A 1 105 ? 8.465 -4.920 22.749 1.00 9.55 105 SER A O 1
ATOM 822 N N . LEU A 1 106 ? 9.276 -3.382 24.167 1.00 9.35 106 LEU A N 1
ATOM 823 C CA . LEU A 1 106 ? 8.999 -2.218 23.319 1.00 9.91 106 LEU A CA 1
ATOM 824 C C . LEU A 1 106 ? 10.281 -1.593 22.741 1.00 10.73 106 LEU A C 1
ATOM 825 O O . LEU A 1 106 ? 10.261 -0.500 22.198 1.00 11.69 106 LEU A O 1
ATOM 830 N N . SER A 1 107 ? 11.387 -2.327 22.820 1.00 11.24 107 SER A N 1
ATOM 831 C CA . SER A 1 107 ? 12.618 -1.987 22.101 1.00 12.63 107 SER A CA 1
ATOM 832 C C . SER A 1 107 ? 13.400 -3.243 21.819 1.00 12.20 107 SER A C 1
ATOM 833 O O . SER A 1 107 ? 13.083 -4.309 22.312 1.00 13.03 107 SER A O 1
ATOM 836 N N . GLY A 1 108 ? 14.437 -3.124 20.999 1.00 13.99 108 GLY A N 1
ATOM 837 C CA . GLY A 1 108 ? 15.360 -4.205 20.772 1.00 13.79 108 GLY A CA 1
ATOM 838 C C . GLY A 1 108 ? 14.842 -5.322 19.913 1.00 13.44 108 GLY A C 1
ATOM 839 O O . GLY A 1 108 ? 13.830 -5.172 19.194 1.00 13.72 108 GLY A O 1
ATOM 840 N N . ASP A 1 109 ? 15.493 -6.494 19.982 1.00 13.14 109 ASP A N 1
ATOM 841 C CA . ASP A 1 109 ? 15.110 -7.596 19.107 1.00 13.20 109 ASP A CA 1
ATOM 842 C C . ASP A 1 109 ? 13.805 -8.258 19.505 1.00 12.20 109 ASP A C 1
ATOM 843 O O . ASP A 1 109 ? 13.216 -8.983 18.700 1.00 14.12 109 ASP A O 1
ATOM 848 N N . HIS A 1 110 ? 13.375 -8.052 20.747 1.00 11.28 110 HIS A N 1
ATOM 849 C CA . HIS A 1 110 ? 12.081 -8.537 21.216 1.00 10.87 110 HIS A CA 1
ATOM 850 C C . HIS A 1 110 ? 10.957 -7.523 20.991 1.00 10.43 110 HIS A C 1
ATOM 851 O O . HIS A 1 110 ? 9.832 -7.741 21.428 1.00 10.23 110 HIS A O 1
ATOM 858 N N . CYS A 1 111 ? 11.249 -6.418 20.291 1.00 10.66 111 CYS A N 1
ATOM 859 C CA . CYS A 1 111 ? 10.284 -5.360 20.122 1.00 10.40 111 CYS A CA 1
ATOM 860 C C . CYS A 1 111 ? 9.079 -5.827 19.307 1.00 9.78 111 CYS A C 1
ATOM 861 O O . CYS A 1 111 ? 9.207 -6.364 18.195 1.00 10.90 111 CYS A O 1
ATOM 864 N N . ILE A 1 112 ? 7.900 -5.561 19.852 1.00 9.32 112 ILE A N 1
ATOM 865 C CA . ILE A 1 112 ? 6.638 -5.884 19.196 1.00 9.19 112 ILE A CA 1
ATOM 866 C C . ILE A 1 112 ? 6.004 -4.713 18.449 1.00 9.05 112 ILE A C 1
ATOM 867 O O . ILE A 1 112 ? 5.037 -4.900 17.708 1.00 9.18 112 ILE A O 1
ATOM 872 N N . THR A 1 113 ? 6.545 -3.513 18.630 1.00 10.01 113 THR A N 1
ATOM 873 C CA . THR A 1 113 ? 5.996 -2.364 17.951 1.00 9.90 113 THR A CA 1
ATOM 874 C C . THR A 1 113 ? 6.211 -2.526 16.435 1.00 9.41 113 THR A C 1
ATOM 875 O O . THR A 1 113 ? 7.261 -2.998 15.981 1.00 10.62 113 THR A O 1
ATOM 879 N N . GLY A 1 114 ? 5.203 -2.136 15.661 1.00 8.77 114 GLY A N 1
ATOM 880 C CA . GLY A 1 114 ? 5.221 -2.354 14.235 1.00 9.10 114 GLY A CA 1
ATOM 881 C C . GLY A 1 114 ? 4.795 -3.732 13.781 1.00 8.34 114 GLY A C 1
ATOM 882 O O . GLY A 1 114 ? 4.798 -4.006 12.594 1.00 9.20 114 GLY A O 1
ATOM 883 N N . ARG A 1 115 ? 4.419 -4.589 14.722 1.00 8.24 115 ARG A N 1
ATOM 884 C CA . ARG A 1 115 ? 3.917 -5.924 14.437 1.00 8.16 115 ARG A CA 1
ATOM 885 C C . ARG A 1 115 ? 2.439 -5.958 14.732 1.00 8.22 115 ARG A C 1
ATOM 886 O O . ARG A 1 115 ? 1.868 -4.952 15.048 1.00 12.16 115 ARG A O 1
ATOM 894 N N . THR A 1 116 ? 1.767 -7.091 14.531 1.00 8.58 116 THR A N 1
ATOM 895 C CA . THR A 1 116 ? 0.319 -7.161 14.648 1.00 8.39 116 THR A CA 1
ATOM 896 C C . THR A 1 116 ? -0.098 -7.949 15.881 1.00 8.05 116 THR A C 1
ATOM 897 O O . THR A 1 116 ? 0.354 -9.065 16.073 1.00 10.30 116 THR A O 1
ATOM 901 N N . LEU A 1 117 ? -1.001 -7.393 16.671 1.00 7.84 117 LEU A N 1
ATOM 902 C CA . LEU A 1 117 ? -1.656 -8.120 17.757 1.00 7.74 117 LEU A CA 1
ATOM 903 C C . LEU A 1 117 ? -2.959 -8.737 17.203 1.00 7.81 117 LEU A C 1
ATOM 904 O O . LEU A 1 117 ? -3.709 -8.036 16.512 1.00 8.75 117 LEU A O 1
ATOM 909 N N . VAL A 1 118 ? -3.178 -10.014 17.505 1.00 7.69 118 VAL A N 1
ATOM 910 C CA . VAL A 1 118 ? -4.322 -10.755 16.988 1.00 8.19 118 VAL A CA 1
ATOM 911 C C . VAL A 1 118 ? -5.062 -11.428 18.134 1.00 7.88 118 VAL A C 1
ATOM 912 O O . VAL A 1 118 ? -4.443 -12.051 19.004 1.00 8.79 118 VAL A O 1
ATOM 916 N N . VAL A 1 119 ? -6.381 -11.341 18.095 1.00 8.12 119 VAL A N 1
ATOM 917 C CA . VAL A 1 119 ? -7.241 -12.152 18.960 1.00 8.64 119 VAL A CA 1
ATOM 918 C C . VAL A 1 119 ? -7.955 -13.210 18.092 1.00 8.42 119 VAL A C 1
ATOM 919 O O . VAL A 1 119 ? -8.493 -12.906 17.027 1.00 9.16 119 VAL A O 1
ATOM 923 N N . HIS A 1 120 ? -7.890 -14.446 18.558 1.00 8.74 120 HIS A N 1
ATOM 924 C CA . HIS A 1 120 ? -8.303 -15.598 17.777 1.00 9.22 120 HIS A CA 1
ATOM 925 C C . HIS A 1 120 ? -9.684 -16.131 18.162 1.00 9.75 120 HIS A C 1
ATOM 926 O O . HIS A 1 120 ? -10.260 -15.831 19.198 1.00 10.49 120 HIS A O 1
ATOM 933 N N . GLU A 1 121 ? -10.178 -16.977 17.272 1.00 10.83 121 GLU A N 1
ATOM 934 C CA . GLU A 1 121 ? -11.481 -17.628 17.366 1.00 11.61 121 GLU A CA 1
ATOM 935 C C . GLU A 1 121 ? -11.644 -18.515 18.586 1.00 11.55 121 GLU A C 1
ATOM 936 O O . GLU A 1 121 ? -12.705 -18.543 19.179 1.00 12.40 121 GLU A O 1
ATOM 942 N N . LYS A 1 122 ? -10.606 -19.284 18.881 1.00 12.97 122 LYS A N 1
ATOM 943 C CA . LYS A 1 122 ? -10.647 -20.412 19.783 1.00 14.82 122 LYS A CA 1
ATOM 944 C C . LYS A 1 122 ? -9.582 -20.237 20.881 1.00 10.87 122 LYS A C 1
ATOM 945 O O . LYS A 1 122 ? -8.701 -19.377 20.788 1.00 11.07 122 LYS A O 1
ATOM 951 N N . ALA A 1 123 ? -9.604 -21.126 21.855 1.00 11.00 123 ALA A N 1
ATOM 952 C CA . ALA A 1 123 ? -8.588 -21.144 22.895 1.00 11.02 123 ALA A CA 1
ATOM 953 C C . ALA A 1 123 ? -7.246 -21.577 22.325 1.00 10.64 123 ALA A C 1
ATOM 954 O O . ALA A 1 123 ? -7.154 -22.445 21.463 1.00 12.62 123 ALA A O 1
ATOM 956 N N . ASP A 1 124 ? -6.206 -20.966 22.840 1.00 10.14 124 ASP A N 1
ATOM 957 C CA . ASP A 1 124 ? -4.834 -21.442 22.677 1.00 9.98 124 ASP A CA 1
ATOM 958 C C . ASP A 1 124 ? -4.566 -22.519 23.763 1.00 9.87 124 ASP A C 1
ATOM 959 O O . ASP A 1 124 ? -4.780 -22.276 24.962 1.00 10.46 124 ASP A O 1
ATOM 964 N N . ASP A 1 125 ? -4.161 -23.699 23.302 1.00 10.25 125 ASP A N 1
ATOM 965 C CA . ASP A 1 125 ? -3.835 -24.807 24.189 1.00 10.45 125 ASP A CA 1
ATOM 966 C C . ASP A 1 125 ? -2.420 -24.736 24.774 1.00 10.08 125 ASP A C 1
ATOM 967 O O . ASP A 1 125 ? -2.001 -25.641 25.484 1.00 10.27 125 ASP A O 1
ATOM 972 N N . LEU A 1 126 ? -1.717 -23.619 24.519 1.00 10.34 126 LEU A N 1
ATOM 973 C CA . LEU A 1 126 ? -0.438 -23.322 25.136 1.00 10.30 126 LEU A CA 1
ATOM 974 C C . LEU A 1 126 ? 0.603 -24.377 24.849 1.00 10.69 126 LEU A C 1
ATOM 975 O O . LEU A 1 126 ? 1.570 -24.527 25.587 1.00 11.77 126 LEU A O 1
ATOM 980 N N . GLY A 1 127 ? 0.463 -25.040 23.710 1.00 11.00 127 GLY A N 1
ATOM 981 C CA . GLY A 1 127 ? 1.434 -26.051 23.324 1.00 11.82 127 GLY A CA 1
ATOM 982 C C . GLY A 1 127 ? 1.232 -27.423 23.950 1.00 12.59 127 GLY A C 1
ATOM 983 O O . GLY A 1 127 ? 2.057 -28.317 23.789 1.00 14.43 127 GLY A O 1
ATOM 984 N N . LYS A 1 128 ? 0.112 -27.608 24.647 1.00 12.12 128 LYS A N 1
ATOM 985 C CA . LYS A 1 128 ? -0.160 -28.844 25.412 1.00 13.23 128 LYS A CA 1
ATOM 986 C C . LYS A 1 128 ? -1.234 -29.694 24.788 1.00 13.43 128 LYS A C 1
ATOM 987 O O . LYS A 1 128 ? -1.754 -30.632 25.408 1.00 15.47 128 LYS A O 1
ATOM 993 N N . GLY A 1 129 ? -1.554 -29.410 23.546 1.00 13.63 129 GLY A N 1
ATOM 994 C CA . GLY A 1 129 ? -2.617 -30.127 22.880 1.00 14.71 129 GLY A CA 1
ATOM 995 C C . GLY A 1 129 ? -2.234 -31.476 22.298 1.00 16.10 129 GLY A C 1
ATOM 996 O O . GLY A 1 129 ? -3.106 -32.181 21.847 1.00 19.84 129 GLY A O 1
ATOM 997 N N . GLY A 1 130 ? -0.963 -31.821 22.253 1.00 16.37 130 GLY A N 1
ATOM 998 C CA . GLY A 1 130 ? -0.640 -33.144 21.730 1.00 21.03 130 GLY A CA 1
ATOM 999 C C . GLY A 1 130 ? -0.854 -33.455 20.223 1.00 23.70 130 GLY A C 1
ATOM 1000 O O . GLY A 1 130 ? -0.695 -34.585 19.836 1.00 31.28 130 GLY A O 1
ATOM 1001 N N . ASN A 1 131 ? -1.252 -32.492 19.370 1.00 41.62 131 ASN A N 1
ATOM 1002 C CA . ASN A 1 131 ? -1.086 -32.616 17.886 1.00 27.04 131 ASN A CA 1
ATOM 1003 C C . ASN A 1 131 ? 0.096 -31.726 17.461 1.00 22.82 131 ASN A C 1
ATOM 1004 O O . ASN A 1 131 ? 0.585 -30.911 18.236 1.00 24.26 131 ASN A O 1
ATOM 1009 N N . GLU A 1 132 ? 0.544 -31.835 16.225 1.00 21.71 132 GLU A N 1
ATOM 1010 C CA . GLU A 1 132 ? 1.670 -31.015 15.717 1.00 22.70 132 GLU A CA 1
ATOM 1011 C C . GLU A 1 132 ? 1.347 -29.533 15.768 1.00 18.53 132 GLU A C 1
ATOM 1012 O O . GLU A 1 132 ? 2.195 -28.681 16.074 1.00 22.46 132 GLU A O 1
ATOM 1018 N N . GLU A 1 133 ? 0.106 -29.216 15.445 1.00 15.54 133 GLU A N 1
ATOM 1019 C CA . GLU A 1 133 ? -0.241 -27.817 15.332 1.00 15.83 133 GLU A CA 1
ATOM 1020 C C . GLU A 1 133 ? -0.193 -27.136 16.707 1.00 13.74 133 GLU A C 1
ATOM 1021 O O . GLU A 1 133 ? 0.040 -25.923 16.805 1.00 14.04 133 GLU A O 1
ATOM 1027 N N . SER A 1 134 ? -0.375 -27.881 17.794 1.00 13.41 134 SER A N 1
ATOM 1028 C CA . SER A 1 134 ? -0.306 -27.278 19.135 1.00 12.98 134 SER A CA 1
ATOM 1029 C C . SER A 1 134 ? 1.002 -26.537 19.370 1.00 12.57 134 SER A C 1
ATOM 1030 O O . SER A 1 134 ? 0.989 -25.476 19.968 1.00 13.26 134 SER A O 1
ATOM 1033 N N . THR A 1 135 ? 2.114 -27.120 18.888 1.00 14.27 135 THR A N 1
ATOM 1034 C CA . THR A 1 135 ? 3.418 -26.477 19.105 1.00 14.91 135 THR A CA 1
ATOM 1035 C C . THR A 1 135 ? 3.808 -25.455 18.003 1.00 12.99 135 THR A C 1
ATOM 1036 O O . THR A 1 135 ? 4.945 -24.968 18.010 1.00 14.07 135 THR A O 1
ATOM 1040 N N . LYS A 1 136 ? 2.838 -25.058 17.169 1.00 13.28 136 LYS A N 1
ATOM 1041 C CA . LYS A 1 136 ? 3.007 -24.004 16.180 1.00 13.62 136 LYS A CA 1
ATOM 1042 C C . LYS A 1 136 ? 2.043 -22.844 16.454 1.00 12.47 136 LYS A C 1
ATOM 1043 O O . LYS A 1 136 ? 2.457 -21.703 16.555 1.00 13.22 136 LYS A O 1
ATOM 1049 N N . THR A 1 137 ? 0.755 -23.155 16.552 1.00 12.71 137 THR A N 1
ATOM 1050 C CA . THR A 1 137 ? -0.288 -22.125 16.696 1.00 12.34 137 THR A CA 1
ATOM 1051 C C . THR A 1 137 ? -1.091 -22.248 17.970 1.00 11.35 137 THR A C 1
ATOM 1052 O O . THR A 1 137 ? -1.884 -21.353 18.261 1.00 12.39 137 THR A O 1
ATOM 1056 N N . GLY A 1 138 ? -0.984 -23.350 18.713 1.00 11.10 138 GLY A N 1
ATOM 1057 C CA . GLY A 1 138 ? -1.827 -23.560 19.865 1.00 11.01 138 GLY A CA 1
ATOM 1058 C C . GLY A 1 138 ? -3.255 -23.938 19.516 1.00 10.57 138 GLY A C 1
ATOM 1059 O O . GLY A 1 138 ? -4.103 -23.980 20.401 1.00 11.42 138 GLY A O 1
ATOM 1060 N N . ASN A 1 139 ? -3.534 -24.206 18.246 1.00 11.64 139 ASN A N 1
ATOM 1061 C CA . ASN A 1 139 ? -4.875 -24.581 17.790 1.00 11.99 139 ASN A CA 1
ATOM 1062 C C . ASN A 1 139 ? -5.906 -23.496 18.077 1.00 11.95 139 ASN A C 1
ATOM 1063 O O . ASN A 1 139 ? -7.072 -23.786 18.296 1.00 13.68 139 ASN A O 1
ATOM 1068 N N . ALA A 1 140 ? -5.486 -22.236 18.027 1.00 11.35 140 ALA A N 1
ATOM 1069 C CA . ALA A 1 140 ? -6.384 -21.134 18.372 1.00 11.65 140 ALA A CA 1
ATOM 1070 C C . ALA A 1 140 ? -7.311 -20.690 17.228 1.00 12.35 140 ALA A C 1
ATOM 1071 O O . ALA A 1 140 ? -8.147 -19.813 17.412 1.00 12.15 140 ALA A O 1
ATOM 1073 N N . GLY A 1 141 ? -7.164 -21.295 16.050 1.00 13.70 141 GLY A N 1
ATOM 1074 C CA . GLY A 1 141 ? -8.090 -21.032 14.960 1.00 14.41 141 GLY A CA 1
ATOM 1075 C C . GLY A 1 141 ? -7.931 -19.673 14.320 1.00 12.92 141 GLY A C 1
ATOM 1076 O O . GLY A 1 141 ? -6.846 -19.060 14.319 1.00 13.69 141 GLY A O 1
ATOM 1077 N N . SER A 1 142 ? -9.035 -19.219 13.732 1.00 13.06 142 SER A N 1
ATOM 1078 C CA . SER A 1 142 ? -8.996 -18.063 12.860 1.00 13.16 142 SER A CA 1
ATOM 1079 C C . SER A 1 142 ? -8.770 -16.763 13.620 1.00 11.44 142 SER A C 1
ATOM 1080 O O . SER A 1 142 ? -8.746 -16.727 14.856 1.00 12.01 142 SER A O 1
ATOM 1083 N N . ARG A 1 143 ? -8.568 -15.704 12.853 1.00 10.97 143 ARG A N 1
ATOM 1084 C CA . ARG A 1 143 ? -8.197 -14.416 13.387 1.00 10.38 143 ARG A CA 1
ATOM 1085 C C . ARG A 1 143 ? -9.433 -13.524 13.373 1.00 11.01 143 ARG A C 1
ATOM 1086 O O . ARG A 1 143 ? -9.919 -13.147 12.327 1.00 15.56 143 ARG A O 1
ATOM 1094 N N . LEU A 1 144 ? -9.941 -13.166 14.540 1.00 9.87 144 LEU A N 1
ATOM 1095 C CA . LEU A 1 144 ? -11.184 -12.411 14.611 1.00 10.22 144 LEU A CA 1
ATOM 1096 C C . LEU A 1 144 ? -10.980 -10.921 14.513 1.00 10.22 144 LEU A C 1
ATOM 1097 O O . LEU A 1 144 ? -11.824 -10.203 13.962 1.00 11.27 144 LEU A O 1
ATOM 1102 N N . ALA A 1 145 ? -9.887 -10.413 15.067 1.00 9.64 145 ALA A N 1
ATOM 1103 C CA . ALA A 1 145 ? -9.585 -8.992 14.985 1.00 9.59 145 ALA A CA 1
ATOM 1104 C C . ALA A 1 145 ? -8.094 -8.816 15.202 1.00 9.08 145 ALA A C 1
ATOM 1105 O O . ALA A 1 145 ? -7.438 -9.664 15.836 1.00 9.55 145 ALA A O 1
ATOM 1107 N N . CYS A 1 146 ? -7.572 -7.704 14.701 1.00 9.20 146 CYS A N 1
ATOM 1108 C CA . CYS A 1 146 ? -6.146 -7.458 14.785 1.00 8.96 146 CYS A CA 1
ATOM 1109 C C . CYS A 1 146 ? -5.891 -5.976 14.590 1.00 8.78 146 CYS A C 1
ATOM 1110 O O . CYS A 1 146 ? -6.758 -5.224 14.151 1.00 9.75 146 CYS A O 1
ATOM 1113 N N . GLY A 1 147 ? -4.675 -5.571 14.898 1.00 8.90 147 GLY A N 1
ATOM 1114 C CA . GLY A 1 147 ? -4.207 -4.224 14.596 1.00 9.04 147 GLY A CA 1
ATOM 1115 C C . GLY A 1 147 ? -2.718 -4.172 14.671 1.00 8.75 147 GLY A C 1
ATOM 1116 O O . GLY A 1 147 ? -2.080 -5.042 15.274 1.00 9.20 147 GLY A O 1
ATOM 1117 N N . VAL A 1 148 ? -2.137 -3.123 14.097 1.00 8.68 148 VAL A N 1
ATOM 1118 C CA . VAL A 1 148 ? -0.714 -2.909 14.164 1.00 8.59 148 VAL A CA 1
ATOM 1119 C C . VAL A 1 148 ? -0.395 -2.185 15.469 1.00 8.84 148 VAL A C 1
ATOM 1120 O O . VAL A 1 148 ? -1.044 -1.204 15.825 1.00 10.77 148 VAL A O 1
ATOM 1124 N N . ILE A 1 149 ? 0.627 -2.645 16.171 1.00 8.74 149 ILE A N 1
ATOM 1125 C CA . ILE A 1 149 ? 1.031 -2.063 17.430 1.00 8.73 149 ILE A CA 1
ATOM 1126 C C . ILE A 1 149 ? 1.876 -0.813 17.132 1.00 8.66 149 ILE A C 1
ATOM 1127 O O . ILE A 1 149 ? 2.873 -0.869 16.420 1.00 9.74 149 ILE A O 1
ATOM 1132 N N . GLY A 1 150 ? 1.449 0.309 17.682 1.00 8.27 150 GLY A N 1
ATOM 1133 C CA . GLY A 1 150 ? 2.075 1.589 17.401 1.00 8.68 150 GLY A CA 1
ATOM 1134 C C . GLY A 1 150 ? 2.682 2.237 18.616 1.00 8.30 150 GLY A C 1
ATOM 1135 O O . GLY A 1 150 ? 2.301 1.980 19.760 1.00 9.27 150 GLY A O 1
ATOM 1136 N N . ILE A 1 151 ? 3.625 3.147 18.356 1.00 8.59 151 ILE A N 1
ATOM 1137 C CA . ILE A 1 151 ? 4.237 3.955 19.399 1.00 8.60 151 ILE A CA 1
ATOM 1138 C C . ILE A 1 151 ? 3.218 4.911 19.991 1.00 9.02 151 ILE A C 1
ATOM 1139 O O . ILE A 1 151 ? 2.520 5.604 19.242 1.00 10.02 151 ILE A O 1
ATOM 1144 N N . ALA A 1 152 ? 3.140 4.970 21.302 1.00 8.94 152 ALA A N 1
ATOM 1145 C CA . ALA A 1 152 ? 2.171 5.842 21.989 1.00 9.64 152 ALA A CA 1
ATOM 1146 C C . ALA A 1 152 ? 2.887 6.963 22.743 1.00 10.45 152 ALA A C 1
ATOM 1147 O O . ALA A 1 152 ? 4.070 6.887 23.044 1.00 12.00 152 ALA A O 1
ATOM 1149 N N . GLN A 1 153 ? 2.118 8.005 23.005 1.00 11.57 153 GLN A N 1
ATOM 1150 C CA . GLN A 1 153 ? 2.580 9.197 23.656 1.00 13.14 153 GLN A CA 1
ATOM 1151 C C . GLN A 1 153 ? 2.879 8.928 25.102 0.60 13.19 153 GLN A C 1
ATOM 1152 O O . GLN A 1 153 ? 2.131 8.221 25.763 0.60 15.24 153 GLN A O 1
ATOM 1159 N N . ALA B 1 1 ? 15.468 -4.612 0.895 1.00 28.80 1 ALA F N 1
ATOM 1160 C CA . ALA B 1 1 ? 16.189 -5.004 2.140 1.00 26.31 1 ALA F CA 1
ATOM 1161 C C . ALA B 1 1 ? 15.261 -5.050 3.333 1.00 23.20 1 ALA F C 1
ATOM 1162 O O . ALA B 1 1 ? 15.025 -6.098 3.910 1.00 29.64 1 ALA F O 1
ATOM 1164 N N . THR B 1 2 ? 14.755 -3.889 3.711 1.00 19.79 2 THR F N 1
ATOM 1165 C CA . THR B 1 2 ? 13.801 -3.775 4.792 1.00 18.57 2 THR F CA 1
ATOM 1166 C C . THR B 1 2 ? 12.533 -3.230 4.165 1.00 15.80 2 THR F C 1
ATOM 1167 O O . THR B 1 2 ? 12.602 -2.338 3.309 1.00 17.13 2 THR F O 1
ATOM 1171 N N . LYS B 1 3 ? 11.381 -3.715 4.620 1.00 14.71 3 LYS F N 1
ATOM 1172 C CA . LYS B 1 3 ? 10.090 -3.345 4.035 1.00 14.10 3 LYS F CA 1
ATOM 1173 C C . LYS B 1 3 ? 9.093 -2.997 5.115 1.00 12.41 3 LYS F C 1
ATOM 1174 O O . LYS B 1 3 ? 9.114 -3.558 6.205 1.00 12.78 3 LYS F O 1
ATOM 1180 N N . ALA B 1 4 ? 8.168 -2.107 4.778 1.00 12.18 4 ALA F N 1
ATOM 1181 C CA . ALA B 1 4 ? 7.066 -1.743 5.673 1.00 11.14 4 ALA F CA 1
ATOM 1182 C C . ALA B 1 4 ? 5.838 -1.485 4.819 1.00 11.13 4 ALA F C 1
ATOM 1183 O O . ALA B 1 4 ? 5.929 -1.375 3.593 1.00 12.34 4 ALA F O 1
ATOM 1185 N N . VAL B 1 5 ? 4.684 -1.397 5.464 1.00 11.01 5 VAL F N 1
ATOM 1186 C CA . VAL B 1 5 ? 3.429 -1.265 4.758 1.00 11.07 5 VAL F CA 1
ATOM 1187 C C . VAL B 1 5 ? 2.442 -0.516 5.660 1.00 10.53 5 VAL F C 1
ATOM 1188 O O . VAL B 1 5 ? 2.554 -0.549 6.880 1.00 11.23 5 VAL F O 1
ATOM 1192 N N . CYS B 1 6 ? 1.495 0.153 5.030 1.00 10.85 6 CYS F N 1
ATOM 1193 C CA . CYS B 1 6 ? 0.483 0.888 5.741 1.00 10.71 6 CYS F CA 1
ATOM 1194 C C . CYS B 1 6 ? -0.840 0.808 4.982 1.00 11.44 6 CYS F C 1
ATOM 1195 O O . CYS B 1 6 ? -0.901 1.145 3.810 1.00 12.91 6 CYS F O 1
ATOM 1198 N N . VAL B 1 7 ? -1.886 0.415 5.705 1.00 11.26 7 VAL F N 1
ATOM 1199 C CA . VAL B 1 7 ? -3.273 0.422 5.196 1.00 12.25 7 VAL F CA 1
ATOM 1200 C C . VAL B 1 7 ? -3.956 1.687 5.690 1.00 12.77 7 VAL F C 1
ATOM 1201 O O . VAL B 1 7 ? -4.062 1.913 6.899 1.00 13.02 7 VAL F O 1
ATOM 1205 N N . LEU B 1 8 ? -4.345 2.561 4.764 1.00 14.63 8 LEU F N 1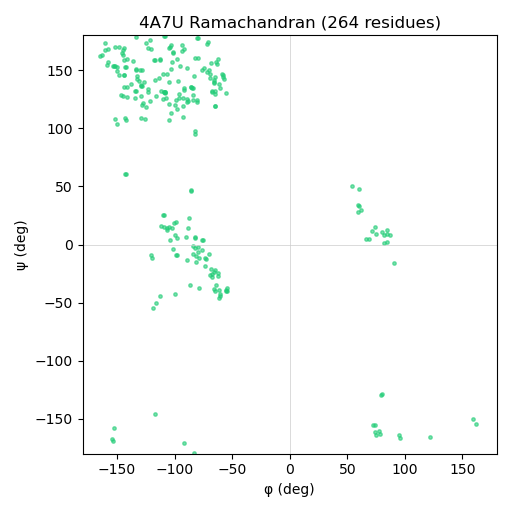
ATOM 1206 C CA . LEU B 1 8 ? -5.009 3.819 5.113 1.00 14.51 8 LEU F CA 1
ATOM 1207 C C . LEU B 1 8 ? -6.536 3.668 5.106 1.00 15.51 8 LEU F C 1
ATOM 1208 O O . LEU B 1 8 ? -7.104 3.242 4.101 1.00 18.17 8 LEU F O 1
ATOM 1213 N N . LYS B 1 9 ? -7.185 4.033 6.212 1.00 16.69 9 LYS F N 1
ATOM 1214 C CA . LYS B 1 9 ? -8.656 4.014 6.333 1.00 18.96 9 LYS F CA 1
ATOM 1215 C C . LYS B 1 9 ? -9.097 5.214 7.165 1.00 20.71 9 LYS F C 1
ATOM 1216 O O . LYS B 1 9 ? -8.346 5.703 7.997 1.00 19.90 9 LYS F O 1
ATOM 1222 N N A GLY B 1 10 ? -10.363 5.543 6.832 0.50 24.52 10 GLY F N 1
ATOM 1223 N N B GLY B 1 10 ? -10.355 5.645 7.155 0.50 17.85 10 GLY F N 1
ATOM 1224 C CA A GLY B 1 10 ? -10.865 6.878 6.403 0.50 16.14 10 GLY F CA 1
ATOM 1225 C CA B GLY B 1 10 ? -10.848 6.656 8.125 0.50 14.58 10 GLY F CA 1
ATOM 1226 C C A GLY B 1 10 ? -12.142 6.982 5.513 0.50 19.30 10 GLY F C 1
ATOM 1227 C C B GLY B 1 10 ? -12.369 6.579 8.238 0.50 14.71 10 GLY F C 1
ATOM 1228 O O A GLY B 1 10 ? -12.295 6.325 4.479 0.50 17.54 10 GLY F O 1
ATOM 1229 O O B GLY B 1 10 ? -12.945 5.482 8.222 0.50 18.11 10 GLY F O 1
ATOM 1230 N N A ASP B 1 11 ? -13.070 7.844 5.893 0.50 16.29 11 ASP F N 1
ATOM 1231 N N B ASP B 1 11 ? -13.034 7.728 8.319 0.50 18.19 11 ASP F N 1
ATOM 1232 C CA A ASP B 1 11 ? -14.350 7.925 5.201 0.50 19.84 11 ASP F CA 1
ATOM 1233 C CA B ASP B 1 11 ? -14.471 7.791 8.008 0.50 26.27 11 ASP F CA 1
ATOM 1234 C C A ASP B 1 11 ? -14.279 8.467 3.760 0.50 16.54 11 ASP F C 1
ATOM 1235 C C B ASP B 1 11 ? -14.759 8.019 6.502 0.50 21.20 11 ASP F C 1
ATOM 1236 O O A ASP B 1 11 ? -13.507 9.360 3.437 0.50 18.13 11 ASP F O 1
ATOM 1237 O O B ASP B 1 11 ? -15.524 8.912 6.140 0.50 34.33 11 ASP F O 1
ATOM 1246 N N A GLY B 1 12 ? -15.109 7.903 2.890 0.50 16.34 12 GLY F N 1
ATOM 1247 N N B GLY B 1 12 ? -14.126 7.238 5.633 0.50 27.92 12 GLY F N 1
ATOM 1248 C CA A GLY B 1 12 ? -15.203 8.345 1.511 0.50 21.34 12 GLY F CA 1
ATOM 1249 C CA B GLY B 1 12 ? -14.649 6.980 4.282 0.50 23.35 12 GLY F CA 1
ATOM 1250 C C A GLY B 1 12 ? -15.781 7.245 0.647 0.50 21.66 12 GLY F C 1
ATOM 1251 C C B GLY B 1 12 ? -14.938 8.057 3.251 0.50 25.85 12 GLY F C 1
ATOM 1252 O O A GLY B 1 12 ? -16.809 7.442 -0.001 0.50 22.65 12 GLY F O 1
ATOM 1253 O O B GLY B 1 12 ? -15.297 9.185 3.588 0.50 34.91 12 GLY F O 1
ATOM 1254 N N A PRO B 1 13 ? -15.163 6.054 0.666 0.50 20.86 13 PRO F N 1
ATOM 1255 N N B PRO B 1 13 ? -14.818 7.688 1.964 0.50 25.08 13 PRO F N 1
ATOM 1256 C CA A PRO B 1 13 ? -14.007 5.749 1.490 0.50 22.55 13 PRO F CA 1
ATOM 1257 C CA B PRO B 1 13 ? -14.313 6.399 1.553 0.50 29.19 13 PRO F CA 1
ATOM 1258 C C A PRO B 1 13 ? -12.823 6.504 0.942 0.50 23.31 13 PRO F C 1
ATOM 1259 C C B PRO B 1 13 ? -12.903 6.520 1.023 0.50 23.48 13 PRO F C 1
ATOM 1260 O O A PRO B 1 13 ? -12.636 6.498 -0.273 0.50 24.94 13 PRO F O 1
ATOM 1261 O O B PRO B 1 13 ? -12.607 6.027 -0.054 0.50 23.54 13 PRO F O 1
ATOM 1268 N N . VAL B 1 14 ? -12.048 7.188 1.788 1.00 24.20 14 VAL F N 1
ATOM 1269 C CA . VAL B 1 14 ? -10.688 7.383 1.432 1.00 20.06 14 VAL F CA 1
ATOM 1270 C C . VAL B 1 14 ? -10.002 6.159 1.980 1.00 23.05 14 VAL F C 1
ATOM 1271 O O . VAL B 1 14 ? -10.089 5.857 3.174 1.00 26.81 14 VAL F O 1
ATOM 1275 N N . GLN B 1 15 ? -9.384 5.422 1.075 1.00 22.55 15 GLN F N 1
ATOM 1276 C CA . GLN B 1 15 ? -8.729 4.172 1.420 1.00 24.35 15 GLN F CA 1
ATOM 1277 C C . GLN B 1 15 ? -7.512 4.055 0.583 1.00 23.04 15 GLN F C 1
ATOM 1278 O O . GLN B 1 15 ? -7.492 4.446 -0.605 1.00 27.49 15 GLN F O 1
ATOM 1284 N N . GLY B 1 16 ? -6.506 3.458 1.163 1.00 21.53 16 GLY F N 1
ATOM 1285 C CA . GLY B 1 16 ? -5.329 3.280 0.425 1.00 23.03 16 GLY F CA 1
ATOM 1286 C C . GLY B 1 16 ? -4.486 2.216 1.004 1.00 19.19 16 GLY F C 1
ATOM 1287 O O . GLY B 1 16 ? -4.713 1.729 2.105 1.00 19.97 16 GLY F O 1
ATOM 1288 N N . ILE B 1 17 ? -3.451 1.941 0.262 1.00 17.09 17 ILE F N 1
ATOM 1289 C CA . ILE B 1 17 ? -2.437 0.993 0.645 1.00 17.62 17 ILE F CA 1
ATOM 1290 C C . ILE B 1 17 ? -1.082 1.567 0.198 1.00 15.87 17 ILE F C 1
ATOM 1291 O O . ILE B 1 17 ? -0.961 1.984 -0.971 1.00 19.28 17 ILE F O 1
ATOM 1296 N N . ILE B 1 18 ? -0.096 1.677 1.100 1.00 13.80 18 ILE F N 1
ATOM 1297 C CA . ILE B 1 18 ? 1.217 2.299 0.832 1.00 13.40 18 ILE F CA 1
ATOM 1298 C C . ILE B 1 18 ? 2.332 1.341 1.278 1.00 13.26 18 ILE F C 1
ATOM 1299 O O . ILE B 1 18 ? 2.347 0.862 2.416 1.00 14.37 18 ILE F O 1
ATOM 1304 N N . ASN B 1 19 ? 3.261 1.082 0.375 1.00 13.72 19 ASN F N 1
ATOM 1305 C CA . ASN B 1 19 ? 4.396 0.223 0.600 1.00 13.70 19 ASN F CA 1
ATOM 1306 C C . ASN B 1 19 ? 5.668 1.055 0.748 1.00 13.26 19 ASN F C 1
ATOM 1307 O O . ASN B 1 19 ? 5.822 2.094 0.101 1.00 14.54 19 ASN F O 1
ATOM 1312 N N . PHE B 1 20 ? 6.588 0.560 1.582 1.00 13.34 20 PHE F N 1
ATOM 1313 C CA . PHE B 1 20 ? 7.883 1.191 1.828 1.00 13.22 20 PHE F CA 1
ATOM 1314 C C . PHE B 1 20 ? 8.977 0.143 1.642 1.00 13.62 20 PHE F C 1
ATOM 1315 O O . PHE B 1 20 ? 8.851 -0.977 2.143 1.00 14.56 20 PHE F O 1
ATOM 1323 N N . GLU B 1 21 ? 10.064 0.515 0.977 1.00 14.48 21 GLU F N 1
ATOM 1324 C CA . GLU B 1 21 ? 11.210 -0.373 0.865 1.00 15.74 21 GLU F CA 1
ATOM 1325 C C . GLU B 1 21 ? 12.496 0.396 0.962 1.00 16.04 21 GLU F C 1
ATOM 1326 O O . GLU B 1 21 ? 12.640 1.461 0.355 1.00 18.35 21 GLU F O 1
ATOM 1332 N N . GLN B 1 22 ? 13.434 -0.126 1.739 1.00 16.23 22 GLN F N 1
ATOM 1333 C CA . GLN B 1 22 ? 14.744 0.496 1.965 1.00 16.97 22 GLN F CA 1
ATOM 1334 C C . GLN B 1 22 ? 15.801 -0.583 1.708 1.00 18.89 22 GLN F C 1
ATOM 1335 O O . GLN B 1 22 ? 15.947 -1.527 2.458 1.00 20.52 22 GLN F O 1
ATOM 1341 N N . LYS B 1 23 ? 16.526 -0.436 0.607 1.00 20.60 23 LYS F N 1
ATOM 1342 C CA . LYS B 1 23 ? 17.516 -1.430 0.198 1.00 23.91 23 LYS F CA 1
ATOM 1343 C C . LYS B 1 23 ? 18.671 -1.572 1.193 1.00 25.46 23 LYS F C 1
ATOM 1344 O O . LYS B 1 23 ? 19.175 -2.682 1.377 1.00 29.55 23 LYS F O 1
ATOM 1350 N N . GLU B 1 24 ? 19.086 -0.474 1.825 1.00 27.64 24 GLU F N 1
ATOM 1351 C CA . GLU B 1 24 ? 20.035 -0.542 2.957 1.00 32.52 24 GLU F CA 1
ATOM 1352 C C . GLU B 1 24 ? 19.705 0.506 4.007 1.00 27.00 24 GLU F C 1
ATOM 1353 O O . GLU B 1 24 ? 19.042 1.445 3.686 1.00 26.17 24 GLU F O 1
ATOM 1359 N N . SER B 1 25 ? 20.156 0.325 5.252 1.00 31.52 25 SER F N 1
ATOM 1360 C CA . SER B 1 25 ? 19.696 1.162 6.386 1.00 27.33 25 SER F CA 1
ATOM 1361 C C . SER B 1 25 ? 20.169 2.602 6.279 1.00 24.10 25 SER F C 1
ATOM 1362 O O . SER B 1 25 ? 19.544 3.538 6.780 1.00 34.85 25 SER F O 1
ATOM 1365 N N . ASN B 1 26 ? 21.290 2.759 5.619 1.00 28.16 26 ASN F N 1
ATOM 1366 C CA . ASN B 1 26 ? 21.813 4.075 5.366 1.00 28.86 26 ASN F CA 1
ATOM 1367 C C . ASN B 1 26 ? 21.225 4.658 4.068 1.00 27.57 26 ASN F C 1
ATOM 1368 O O . ASN B 1 26 ? 21.807 5.573 3.498 1.00 32.87 26 ASN F O 1
ATOM 1373 N N . GLY B 1 27 ? 20.055 4.198 3.603 1.00 25.02 27 GLY F N 1
ATOM 1374 C CA . GLY B 1 27 ? 19.764 4.585 2.227 1.00 22.80 27 GLY F CA 1
ATOM 1375 C C . GLY B 1 27 ? 18.361 5.099 2.070 1.00 18.16 27 GLY F C 1
ATOM 1376 O O . GLY B 1 27 ? 17.582 5.156 3.051 1.00 18.01 27 GLY F O 1
ATOM 1377 N N . PRO B 1 28 ? 18.009 5.503 0.839 1.00 19.60 28 PRO F N 1
ATOM 1378 C CA . PRO B 1 28 ? 16.695 6.049 0.596 1.00 20.44 28 PRO F CA 1
ATOM 1379 C C . PRO B 1 28 ? 15.592 5.014 0.729 1.00 17.64 28 PRO F C 1
ATOM 1380 O O . PRO B 1 28 ? 15.814 3.799 0.537 1.00 19.11 28 PRO F O 1
ATOM 1384 N N . VAL B 1 29 ? 14.406 5.516 1.012 1.00 16.87 29 VAL F N 1
ATOM 1385 C CA . VAL B 1 29 ? 13.222 4.700 1.132 1.00 15.28 29 VAL F CA 1
ATOM 1386 C C . VAL B 1 29 ? 12.314 5.008 -0.051 1.00 15.39 29 VAL F C 1
ATOM 1387 O O . VAL B 1 29 ? 11.992 6.175 -0.320 1.00 16.70 29 VAL F O 1
ATOM 1391 N N . LYS B 1 30 ? 11.946 3.963 -0.778 1.00 15.90 30 LYS F N 1
ATOM 1392 C CA . LYS B 1 30 ? 10.940 4.061 -1.819 1.00 16.80 30 LYS F CA 1
ATOM 1393 C C . LYS B 1 30 ? 9.564 3.899 -1.182 1.00 15.53 30 LYS F C 1
ATOM 1394 O O . LYS B 1 30 ? 9.356 2.980 -0.374 1.00 16.07 30 LYS F O 1
ATOM 1400 N N . VAL B 1 31 ? 8.628 4.748 -1.569 1.00 15.99 31 VAL F N 1
ATOM 1401 C CA . VAL B 1 31 ? 7.281 4.794 -1.044 1.00 15.88 31 VAL F CA 1
ATOM 1402 C C . VAL B 1 31 ? 6.351 4.751 -2.232 1.00 17.48 31 VAL F C 1
ATOM 1403 O O . VAL B 1 31 ? 6.448 5.599 -3.119 1.00 21.13 31 VAL F O 1
ATOM 1407 N N . TRP B 1 32 ? 5.497 3.736 -2.301 1.00 16.79 32 TRP F N 1
ATOM 1408 C CA . TRP B 1 32 ? 4.626 3.661 -3.450 1.00 19.05 32 TRP F CA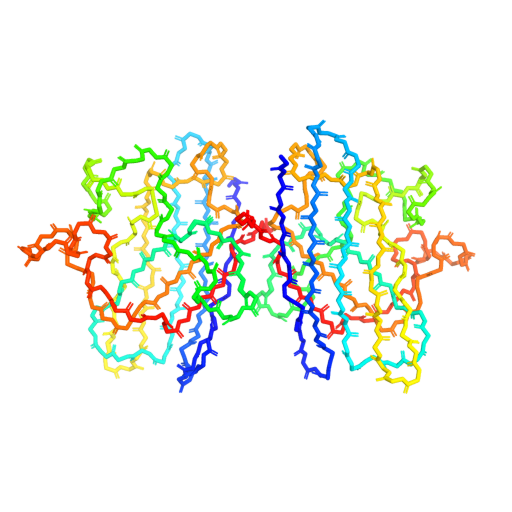 1
ATOM 1409 C C . TRP B 1 32 ? 3.361 2.947 -3.131 1.00 16.19 32 TRP F C 1
ATOM 1410 O O . TRP B 1 32 ? 3.277 2.096 -2.209 1.00 15.56 32 TRP F O 1
ATOM 1421 N N . GLY B 1 33 ? 2.335 3.286 -3.878 1.00 17.97 33 GLY F N 1
ATOM 1422 C CA . GLY B 1 33 ? 1.039 2.679 -3.709 1.00 17.28 33 GLY F CA 1
ATOM 1423 C C . GLY B 1 33 ? -0.062 3.495 -4.336 1.00 19.25 33 GLY F C 1
ATOM 1424 O O . GLY B 1 33 ? 0.209 4.274 -5.243 1.00 23.97 33 GLY F O 1
ATOM 1425 N N . SER B 1 34 ? -1.290 3.346 -3.809 1.00 20.11 34 SER F N 1
ATOM 1426 C CA . SER B 1 34 ? -2.485 4.020 -4.348 1.00 20.07 34 SER F CA 1
ATOM 1427 C C . SER B 1 34 ? -3.418 4.426 -3.232 1.00 20.10 34 SER F C 1
ATOM 1428 O O . SER B 1 34 ? -3.558 3.723 -2.209 1.00 22.85 34 SER F O 1
ATOM 1431 N N . ILE B 1 35 ? -4.069 5.555 -3.462 1.00 19.99 35 ILE F N 1
ATOM 1432 C CA . ILE B 1 35 ? -5.091 6.053 -2.566 1.00 19.32 35 ILE F CA 1
ATOM 1433 C C . ILE B 1 35 ? -6.247 6.463 -3.437 1.00 19.80 35 ILE F C 1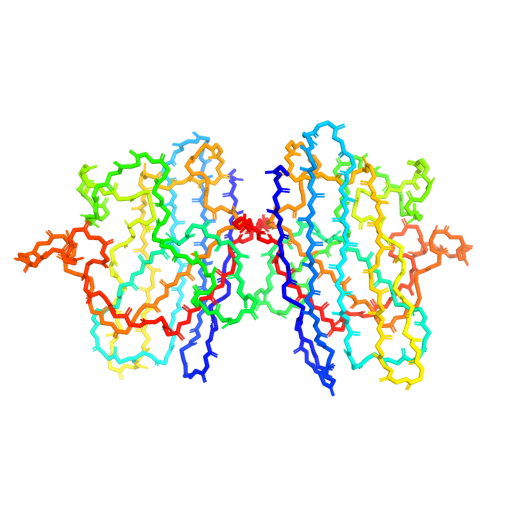
ATOM 1434 O O . ILE B 1 35 ? -6.067 7.203 -4.419 1.00 21.47 35 ILE F O 1
ATOM 1439 N N . LYS B 1 36 ? -7.433 6.019 -3.044 1.00 19.23 36 LYS F N 1
ATOM 1440 C CA . LYS B 1 36 ? -8.672 6.348 -3.778 1.00 19.84 36 LYS F CA 1
ATOM 1441 C C . LYS B 1 36 ? -9.671 7.029 -2.874 1.00 19.78 36 LYS F C 1
ATOM 1442 O O . LYS B 1 36 ? -9.479 7.121 -1.656 1.00 20.42 36 LYS F O 1
ATOM 1448 N N . GLY B 1 37 ? -10.722 7.571 -3.493 1.00 21.27 37 GLY F N 1
ATOM 1449 C CA . GLY B 1 37 ? -11.764 8.267 -2.769 1.00 21.29 37 GLY F CA 1
ATOM 1450 C C . GLY B 1 37 ? -11.471 9.731 -2.469 1.00 18.94 37 GLY F C 1
ATOM 1451 O O . GLY B 1 37 ? -12.214 10.330 -1.720 1.00 22.56 37 GLY F O 1
ATOM 1452 N N . LEU B 1 38 ? -10.400 10.272 -3.053 1.00 19.06 38 LEU F N 1
ATOM 1453 C CA . LEU B 1 38 ? -9.950 11.627 -2.778 1.00 17.84 38 LEU F CA 1
ATOM 1454 C C . LEU B 1 38 ? -10.599 12.649 -3.705 1.00 18.00 38 LEU F C 1
ATOM 1455 O O . LEU B 1 38 ? -10.941 12.343 -4.835 1.00 22.26 38 LEU F O 1
ATOM 1460 N N . THR B 1 39 ? -10.743 13.876 -3.236 1.00 16.69 39 THR F N 1
ATOM 1461 C CA . THR B 1 39 ? -11.077 14.989 -4.132 1.00 16.45 39 THR F CA 1
ATOM 1462 C C . THR B 1 39 ? -9.876 15.310 -5.051 1.00 15.98 39 THR F C 1
ATOM 1463 O O . THR B 1 39 ? -8.728 15.105 -4.683 1.00 16.55 39 THR F O 1
ATOM 1467 N N . GLU B 1 40 ? -10.151 15.812 -6.251 1.00 17.30 40 GLU F N 1
ATOM 1468 C CA . GLU B 1 40 ? -9.108 16.165 -7.203 1.00 16.89 40 GLU F CA 1
ATOM 1469 C C . GLU B 1 40 ? -8.192 17.242 -6.610 1.00 16.60 40 GLU F C 1
ATOM 1470 O O . GLU B 1 40 ? -8.662 18.209 -6.026 1.00 19.08 40 GLU F O 1
ATOM 1476 N N . GLY B 1 41 ? -6.878 17.067 -6.747 1.00 15.05 41 GLY F N 1
ATOM 1477 C CA . GLY B 1 41 ? -5.917 18.050 -6.297 1.00 13.82 41 GLY F CA 1
ATOM 1478 C C . GLY B 1 41 ? -4.948 17.450 -5.287 1.00 14.01 41 GLY F C 1
ATOM 1479 O O . GLY B 1 41 ? -4.823 16.228 -5.150 1.00 14.14 41 GLY F O 1
ATOM 1480 N N . LEU B 1 42 ? -4.258 18.352 -4.618 1.00 13.56 42 LEU F N 1
ATOM 1481 C CA . LEU B 1 42 ? -3.225 17.957 -3.689 1.00 12.99 42 LEU F CA 1
ATOM 1482 C C . LEU B 1 42 ? -3.805 17.594 -2.333 1.00 11.95 42 LEU F C 1
ATOM 1483 O O . LEU B 1 42 ? -4.753 18.241 -1.851 1.00 12.89 42 LEU F O 1
ATOM 1488 N N . HIS B 1 43 ? -3.193 16.611 -1.704 1.00 11.77 43 HIS F N 1
ATOM 1489 C CA . HIS B 1 43 ? -3.510 16.217 -0.340 1.00 11.87 43 HIS F CA 1
ATOM 1490 C C . HIS B 1 43 ? -2.230 16.023 0.419 1.00 11.47 43 HIS F C 1
ATOM 1491 O O . HIS B 1 43 ? -1.381 15.209 0.031 1.00 12.04 43 HIS F O 1
ATOM 1498 N N . GLY B 1 44 ? -2.121 16.706 1.546 1.00 11.33 44 GLY F N 1
ATOM 1499 C CA . GLY B 1 44 ? -0.934 16.574 2.374 1.00 11.31 44 GLY F CA 1
ATOM 1500 C C . GLY B 1 44 ? -0.715 15.128 2.817 1.00 10.88 44 GLY F C 1
ATOM 1501 O O . GLY B 1 44 ? -1.675 14.410 3.077 1.00 11.46 44 GLY F O 1
ATOM 1502 N N . PHE B 1 45 ? 0.542 14.740 2.943 1.00 10.71 45 PHE F N 1
ATOM 1503 C CA . PHE B 1 45 ? 0.920 13.331 3.120 1.00 10.73 45 PHE F CA 1
ATOM 1504 C C . PHE B 1 45 ? 2.087 13.298 4.075 1.00 10.00 45 PHE F C 1
ATOM 1505 O O . PHE B 1 45 ? 3.205 13.703 3.715 1.00 11.06 45 PHE F O 1
ATOM 1513 N N . HIS B 1 46 ? 1.838 12.809 5.305 1.00 9.50 46 HIS F N 1
ATOM 1514 C CA . HIS B 1 46 ? 2.866 12.924 6.341 1.00 9.53 46 HIS F CA 1
ATOM 1515 C C . HIS B 1 46 ? 2.885 11.699 7.222 1.00 8.88 46 HIS F C 1
ATOM 1516 O O . HIS B 1 46 ? 1.853 11.056 7.469 1.00 9.45 46 HIS F O 1
ATOM 1523 N N . VAL B 1 47 ? 4.053 11.435 7.780 1.00 8.63 47 VAL F N 1
ATOM 1524 C CA . VAL B 1 47 ? 4.156 10.550 8.931 1.00 8.30 47 VAL F CA 1
ATOM 1525 C C . VAL B 1 47 ? 4.001 11.387 10.203 1.00 8.16 47 VAL F C 1
ATOM 1526 O O . VAL B 1 47 ? 4.734 12.374 10.396 1.00 8.84 47 VAL F O 1
ATOM 1530 N N . HIS B 1 48 ? 3.012 11.012 11.022 1.00 8.89 48 HIS F N 1
ATOM 1531 C CA . HIS B 1 48 ? 2.751 11.617 12.308 1.00 9.32 48 HIS F CA 1
ATOM 1532 C C . HIS B 1 48 ? 3.406 10.802 13.405 1.00 9.93 48 HIS F C 1
ATOM 1533 O O . HIS B 1 48 ? 3.712 9.640 13.227 1.00 13.15 48 HIS F O 1
ATOM 1540 N N A GLU B 1 49 ? 3.599 11.443 14.540 0.70 9.62 49 GLU F N 1
ATOM 1541 N N B GLU B 1 49 ? 3.622 11.473 14.543 0.30 10.30 49 GLU F N 1
ATOM 1542 C CA A GLU B 1 49 ? 4.454 10.901 15.570 0.70 10.22 49 GLU F CA 1
ATOM 1543 C CA B GLU B 1 49 ? 4.559 11.039 15.597 0.30 10.97 49 GLU F CA 1
ATOM 1544 C C A GLU B 1 49 ? 4.029 9.550 16.114 0.70 9.70 49 GLU F C 1
ATOM 1545 C C B GLU B 1 49 ? 4.119 9.730 16.322 0.30 10.59 49 GLU F C 1
ATOM 1546 O O A GLU B 1 49 ? 4.822 8.623 16.226 0.70 10.12 49 GLU F O 1
ATOM 1547 O O B GLU B 1 49 ? 5.026 8.962 16.681 0.30 11.05 49 GLU F O 1
ATOM 1558 N N . PHE B 1 50 ? 2.792 9.482 16.511 1.00 9.88 50 PHE F N 1
ATOM 1559 C CA . PHE B 1 50 ? 2.331 8.314 17.270 1.00 10.22 50 PHE F CA 1
ATOM 1560 C C . PHE B 1 50 ? 1.596 7.345 16.371 1.00 9.82 50 PHE F C 1
ATOM 1561 O O . PHE B 1 50 ? 0.772 7.749 15.538 1.00 11.87 50 PHE F O 1
ATOM 1569 N N . GLY B 1 51 ? 1.839 6.070 16.588 1.00 9.15 51 GLY F N 1
ATOM 1570 C CA . GLY B 1 51 ? 1.045 5.012 15.965 1.00 9.13 51 GLY F CA 1
ATOM 1571 C C . GLY B 1 51 ? -0.209 4.673 16.763 1.00 9.59 51 GLY F C 1
ATOM 1572 O O . GLY B 1 51 ? -0.521 3.513 17.006 1.00 10.50 51 GLY F O 1
ATOM 1573 N N . ASP B 1 52 ? -0.913 5.714 17.190 1.00 11.12 52 ASP F N 1
ATOM 1574 C CA . ASP B 1 52 ? -2.084 5.639 18.051 1.00 10.56 52 ASP F CA 1
ATOM 1575 C C . ASP B 1 52 ? -3.284 6.065 17.267 1.00 10.74 52 ASP F C 1
ATOM 1576 O O . ASP B 1 52 ? -3.373 7.223 16.871 1.00 11.81 52 ASP F O 1
ATOM 1581 N N A ASN B 1 53 ? -4.203 5.139 17.030 0.50 11.27 53 ASN F N 1
ATOM 1582 N N B ASN B 1 53 ? -4.208 5.102 17.061 0.50 11.01 53 ASN F N 1
ATOM 1583 C CA A ASN B 1 53 ? -5.428 5.507 16.375 0.50 12.45 53 ASN F CA 1
ATOM 1584 C CA B ASN B 1 53 ? -5.500 5.292 16.371 0.50 12.11 53 ASN F CA 1
ATOM 1585 C C A ASN B 1 53 ? -6.648 5.191 17.290 0.50 11.47 53 ASN F C 1
ATOM 1586 C C B ASN B 1 53 ? -6.680 5.162 17.312 0.50 11.37 53 ASN F C 1
ATOM 1587 O O A ASN B 1 53 ? -7.757 4.947 16.814 0.50 12.66 53 ASN F O 1
ATOM 1588 O O B ASN B 1 53 ? -7.805 4.970 16.865 0.50 12.61 53 ASN F O 1
ATOM 1597 N N . THR B 1 54 ? -6.427 5.274 18.609 1.00 10.71 54 THR F N 1
ATOM 1598 C CA . THR B 1 54 ? -7.444 4.990 19.604 1.00 10.75 54 THR F CA 1
ATOM 1599 C C . THR B 1 54 ? -8.774 5.671 19.265 1.00 11.27 54 THR F C 1
ATOM 1600 O O . THR B 1 54 ? -9.838 5.036 19.289 1.00 13.02 54 THR F O 1
ATOM 1604 N N . ALA B 1 55 ? -8.720 6.959 19.012 1.00 11.38 55 ALA F N 1
ATOM 1605 C CA . ALA B 1 55 ? -9.918 7.754 18.721 1.00 13.35 55 ALA F CA 1
ATOM 1606 C C . ALA B 1 55 ? -9.985 8.187 17.277 1.00 13.77 55 ALA F C 1
ATOM 1607 O O . ALA B 1 55 ? -10.588 9.196 16.979 1.00 17.94 55 ALA F O 1
ATOM 1609 N N . GLY B 1 56 ? -9.348 7.440 16.391 1.00 13.35 56 GLY F N 1
ATOM 1610 C CA . GLY B 1 56 ? -9.190 7.806 15.001 1.00 13.65 56 GLY F CA 1
ATOM 1611 C C . GLY B 1 56 ? -7.863 8.489 14.738 1.00 12.24 56 GLY F C 1
ATOM 1612 O O . GLY B 1 56 ? -6.936 8.478 15.558 1.00 12.33 56 GLY F O 1
ATOM 1613 N N . CYS B 1 57 ? -7.759 9.090 13.564 1.00 12.86 57 CYS F N 1
ATOM 1614 C CA . CYS B 1 57 ? -6.496 9.666 13.121 1.00 12.18 57 CYS F CA 1
ATOM 1615 C C . CYS B 1 57 ? -5.977 10.825 13.976 1.00 11.89 57 CYS F C 1
ATOM 1616 O O . CYS B 1 57 ? -4.778 11.083 13.985 1.00 11.64 57 CYS F O 1
ATOM 1619 N N A THR B 1 58 ? -6.864 11.503 14.694 0.50 12.62 58 THR F N 1
ATOM 1620 N N B THR B 1 58 ? -6.860 11.496 14.707 0.50 12.58 58 THR F N 1
ATOM 1621 C CA A THR B 1 58 ? -6.447 12.570 15.562 0.50 13.27 58 THR F CA 1
ATOM 1622 C CA B THR B 1 58 ? -6.423 12.558 15.576 0.50 13.05 58 THR F CA 1
ATOM 1623 C C A THR B 1 58 ? -5.466 12.067 16.637 0.50 12.78 58 THR F C 1
ATOM 1624 C C B THR B 1 58 ? -5.452 12.060 16.641 0.50 12.64 58 THR F C 1
ATOM 1625 O O A THR B 1 58 ? -4.607 12.848 17.078 0.50 13.26 58 THR F O 1
ATOM 1626 O O B THR B 1 58 ? -4.590 12.837 17.078 0.50 13.26 58 THR F O 1
ATOM 1633 N N . SER B 1 59 ? -5.588 10.810 17.062 1.00 11.18 59 SER F N 1
ATOM 1634 C CA . SER B 1 59 ? -4.759 10.314 18.149 1.00 11.32 59 SER F CA 1
ATOM 1635 C C . SER B 1 59 ? -3.270 10.236 17.760 1.00 11.05 59 SER F C 1
ATOM 1636 O O . SER B 1 59 ? -2.413 10.067 18.625 1.00 11.69 59 SER F O 1
ATOM 1639 N N . ALA B 1 60 ? -2.947 10.348 16.460 1.00 10.27 60 ALA F N 1
ATOM 1640 C CA . ALA B 1 60 ? -1.602 10.218 16.005 1.00 10.08 60 ALA F CA 1
ATOM 1641 C C . ALA B 1 60 ? -0.705 11.421 16.324 1.00 9.95 60 ALA F C 1
ATOM 1642 O O . ALA B 1 60 ? 0.507 11.363 16.144 1.00 10.40 60 ALA F O 1
ATOM 1644 N N . GLY B 1 61 ? -1.281 12.522 16.755 1.00 9.97 61 GLY F N 1
ATOM 1645 C CA . GLY B 1 61 ? -0.460 13.647 17.161 1.00 10.53 61 GLY F CA 1
ATOM 1646 C C . GLY B 1 61 ? 0.088 14.416 15.970 1.00 9.46 61 GLY F C 1
ATOM 1647 O O . GLY B 1 61 ? -0.444 14.351 14.861 1.00 9.75 61 GLY F O 1
ATOM 1648 N N . PRO B 1 62 ? 1.156 15.201 16.210 1.00 9.74 62 PRO F N 1
ATOM 1649 C CA . PRO B 1 62 ? 1.708 16.120 15.194 1.00 9.69 62 PRO F CA 1
ATOM 1650 C C . PRO B 1 62 ? 2.587 15.359 14.204 1.00 9.04 62 PRO F C 1
ATOM 1651 O O . PRO B 1 62 ? 2.789 14.159 14.320 1.00 8.80 62 PRO F O 1
ATOM 1655 N N . HIS B 1 63 ? 3.098 16.065 13.211 1.00 9.91 63 HIS F N 1
ATOM 1656 C CA . HIS B 1 63 ? 4.041 15.447 12.284 1.00 9.30 63 HIS F CA 1
ATOM 1657 C C . HIS B 1 63 ? 5.240 14.911 13.059 1.00 8.82 63 HIS F C 1
ATOM 1658 O O . HIS B 1 63 ? 5.695 15.518 14.029 1.00 9.92 63 HIS F O 1
ATOM 1665 N N . PHE B 1 64 ? 5.785 13.768 12.618 1.00 8.64 64 PHE F N 1
ATOM 1666 C CA . PHE B 1 64 ? 6.964 13.186 13.250 1.00 8.65 64 PHE F CA 1
ATOM 1667 C C . PHE B 1 64 ? 8.166 14.153 13.051 1.00 8.42 64 PHE F C 1
ATOM 1668 O O . PHE B 1 64 ? 8.566 14.436 11.929 1.00 9.09 64 PHE F O 1
ATOM 1676 N N . ASN B 1 65 ? 8.694 14.612 14.167 1.00 9.09 65 ASN F N 1
ATOM 1677 C CA . ASN B 1 65 ? 9.646 15.717 14.177 1.00 9.12 65 ASN F CA 1
ATOM 1678 C C . ASN B 1 65 ? 10.733 15.500 15.222 1.00 9.74 65 ASN F C 1
ATOM 1679 O O . ASN B 1 65 ? 10.882 16.281 16.160 1.00 10.19 65 ASN F O 1
ATOM 1684 N N . PRO B 1 66 ? 11.512 14.416 15.089 1.00 10.23 66 PRO F N 1
ATOM 1685 C CA . PRO B 1 66 ? 12.505 14.099 16.129 1.00 10.89 66 PRO F CA 1
ATOM 1686 C C . PRO B 1 66 ? 13.584 15.164 16.298 1.00 11.45 66 PRO F C 1
ATOM 1687 O O . PRO B 1 66 ? 14.166 15.242 17.365 1.00 12.47 66 PRO F O 1
ATOM 1691 N N . LEU B 1 67 ? 13.830 15.950 15.251 1.00 10.96 67 LEU F N 1
ATOM 1692 C CA . LEU B 1 67 ? 14.914 16.933 15.255 1.00 11.47 67 LEU F CA 1
ATOM 1693 C C . LEU B 1 67 ? 14.434 18.341 15.597 1.00 10.61 67 LEU F C 1
ATOM 1694 O O . LEU B 1 67 ? 15.233 19.277 15.553 1.00 11.28 67 LEU F O 1
ATOM 1699 N N . SER B 1 68 ? 13.168 18.521 15.959 1.00 10.05 68 SER F N 1
ATOM 1700 C CA . SER B 1 68 ? 12.684 19.836 16.428 1.00 10.15 68 SER F CA 1
ATOM 1701 C C . SER B 1 68 ? 12.846 20.940 15.384 1.00 10.02 68 SER F C 1
ATOM 1702 O O . SER B 1 68 ? 13.295 22.031 15.701 1.00 11.52 68 SER F O 1
ATOM 1705 N N . ARG B 1 69 ? 12.432 20.644 14.158 1.00 11.30 69 ARG F N 1
ATOM 1706 C CA . ARG B 1 69 ? 12.434 21.605 13.072 1.00 12.00 69 ARG F CA 1
ATOM 1707 C C . ARG B 1 69 ? 11.056 22.118 12.753 1.00 12.03 69 ARG F C 1
ATOM 1708 O O . ARG B 1 69 ? 10.046 21.583 13.209 1.00 12.01 69 ARG F O 1
ATOM 1716 N N . LYS B 1 70 ? 10.995 23.156 11.939 1.00 14.00 70 LYS F N 1
ATOM 1717 C CA . LYS B 1 70 ? 9.745 23.625 11.356 1.00 13.97 70 LYS F CA 1
ATOM 1718 C C . LYS B 1 70 ? 9.346 22.761 10.167 1.00 12.52 70 LYS F C 1
ATOM 1719 O O . LYS B 1 70 ? 10.160 22.084 9.545 1.00 13.17 70 LYS F O 1
ATOM 1725 N N . HIS B 1 71 ? 8.067 22.838 9.843 1.00 12.61 71 HIS F N 1
ATOM 1726 C CA . HIS B 1 71 ? 7.492 22.110 8.727 1.00 11.95 71 HIS F CA 1
ATOM 1727 C C . HIS B 1 71 ? 8.069 22.587 7.390 1.00 12.43 71 HIS F C 1
ATOM 1728 O O . HIS B 1 71 ? 8.276 23.808 7.174 1.00 14.37 71 HIS F O 1
ATOM 1735 N N . GLY B 1 72 ? 8.252 21.645 6.455 1.00 12.65 72 GLY F N 1
ATOM 1736 C CA . GLY B 1 72 ? 8.697 21.984 5.095 1.00 13.01 72 GLY F CA 1
ATOM 1737 C C . GLY B 1 72 ? 8.220 20.934 4.119 1.00 12.81 72 GLY F C 1
ATOM 1738 O O . GLY B 1 72 ? 7.361 20.074 4.446 1.00 13.51 72 GLY F O 1
ATOM 1739 N N . GLY B 1 73 ? 8.749 21.009 2.900 1.00 14.13 73 GLY F N 1
ATOM 1740 C CA . GLY B 1 73 ? 8.556 19.967 1.898 1.00 14.49 73 GLY F CA 1
ATOM 1741 C C . GLY B 1 73 ? 9.694 18.973 1.951 1.00 13.50 73 GLY F C 1
ATOM 1742 O O . GLY B 1 73 ? 10.748 19.201 2.557 1.00 14.62 73 GLY F O 1
ATOM 1743 N N . PRO B 1 74 ? 9.492 17.838 1.289 1.00 13.92 74 PRO F N 1
ATOM 1744 C CA . PRO B 1 74 ? 10.478 16.793 1.382 1.00 14.73 74 PRO F CA 1
ATOM 1745 C C . PRO B 1 74 ? 11.847 17.189 0.829 1.00 14.74 74 PRO F C 1
ATOM 1746 O O . PRO B 1 74 ? 12.842 16.651 1.284 1.00 16.69 74 PRO F O 1
ATOM 1750 N N . LYS B 1 75 ? 11.897 18.124 -0.125 1.00 15.38 75 LYS F N 1
ATOM 1751 C CA . LYS B 1 75 ? 13.178 18.559 -0.680 1.00 17.40 75 LYS F CA 1
ATOM 1752 C C . LYS B 1 75 ? 13.949 19.553 0.187 1.00 18.86 75 LYS F C 1
ATOM 1753 O O . LYS B 1 75 ? 15.091 19.886 -0.115 1.00 22.88 75 LYS F O 1
ATOM 1759 N N . ASP B 1 76 ? 13.301 20.092 1.204 1.00 16.85 76 ASP F N 1
ATOM 1760 C CA . ASP B 1 76 ? 13.880 21.131 2.028 1.00 17.09 76 ASP F CA 1
ATOM 1761 C C . ASP B 1 76 ? 14.771 20.567 3.132 1.00 17.15 76 ASP F C 1
ATOM 1762 O O . ASP B 1 76 ? 14.501 19.524 3.686 1.00 18.56 76 ASP F O 1
ATOM 1767 N N A GLU B 1 77 ? 15.825 21.286 3.506 0.50 17.27 77 GLU F N 1
ATOM 1768 N N B GLU B 1 77 ? 15.858 21.288 3.376 0.50 18.11 77 GLU F N 1
ATOM 1769 C CA A GLU B 1 77 ? 16.600 20.916 4.696 0.50 16.38 77 GLU F CA 1
ATOM 1770 C CA B GLU B 1 77 ? 16.778 21.029 4.456 0.50 19.76 77 GLU F CA 1
ATOM 1771 C C A GLU B 1 77 ? 15.763 21.151 5.960 0.50 16.02 77 GLU F C 1
ATOM 1772 C C B GLU B 1 77 ? 16.030 21.135 5.788 0.50 18.15 77 GLU F C 1
ATOM 1773 O O A GLU B 1 77 ? 15.775 20.332 6.888 0.50 16.08 77 GLU F O 1
ATOM 1774 O O B GLU B 1 77 ? 16.127 20.279 6.674 0.50 19.36 77 GLU F O 1
ATOM 1785 N N A GLU B 1 78 ? 15.044 22.272 5.991 0.90 16.73 78 GLU F N 1
ATOM 1786 N N B GLU B 1 78 ? 15.261 22.223 5.905 0.10 16.78 78 GLU F N 1
ATOM 1787 C CA A GLU B 1 78 ? 14.213 22.582 7.128 0.90 16.37 78 GLU F CA 1
ATOM 1788 C CA B GLU B 1 78 ? 14.372 22.453 7.052 0.10 15.92 78 GLU F CA 1
ATOM 1789 C C A GLU B 1 78 ? 12.898 21.874 6.866 0.90 15.05 78 GLU F C 1
ATOM 1790 C C B GLU B 1 78 ? 12.997 21.831 6.802 0.10 14.26 78 GLU F C 1
ATOM 1791 O O A GLU B 1 78 ? 12.039 22.363 6.139 0.90 15.62 78 GLU F O 1
ATOM 1792 O O B GLU B 1 78 ? 12.193 22.348 6.029 0.10 15.23 78 GLU F O 1
ATOM 1803 N N . ARG B 1 79 ? 12.756 20.711 7.470 1.00 13.31 79 ARG F N 1
ATOM 1804 C CA . ARG B 1 79 ? 11.513 19.936 7.373 1.00 12.22 79 ARG F CA 1
ATOM 1805 C C . ARG B 1 79 ? 11.442 19.068 8.622 1.00 11.37 79 ARG F C 1
ATOM 1806 O O . ARG B 1 79 ? 12.439 18.830 9.295 1.00 12.48 79 ARG F O 1
ATOM 1814 N N . HIS B 1 80 ? 10.238 18.566 8.869 1.00 10.67 80 HIS F N 1
ATOM 1815 C CA . HIS B 1 80 ? 10.036 17.462 9.796 1.00 10.34 80 HIS F CA 1
ATOM 1816 C C . HIS B 1 80 ? 10.488 16.170 9.103 1.00 9.86 80 HIS F C 1
ATOM 1817 O O . HIS B 1 80 ? 10.293 16.012 7.889 1.00 10.19 80 HIS F O 1
ATOM 1824 N N . VAL B 1 81 ? 10.966 15.187 9.870 1.00 9.84 81 VAL F N 1
ATOM 1825 C CA . VAL B 1 81 ? 11.256 13.877 9.257 1.00 10.26 81 VAL F CA 1
ATOM 1826 C C . VAL B 1 81 ? 9.999 13.352 8.541 1.00 9.71 81 VAL F C 1
ATOM 1827 O O . VAL B 1 81 ? 10.115 12.781 7.461 1.00 10.56 81 VAL F O 1
ATOM 1831 N N . GLY B 1 82 ? 8.813 13.543 9.131 1.00 9.47 82 GLY F N 1
ATOM 1832 C CA . GLY B 1 82 ? 7.601 13.015 8.516 1.00 9.78 82 GLY F CA 1
ATOM 1833 C C . GLY B 1 82 ? 7.053 13.762 7.323 1.00 10.05 82 GLY F C 1
ATOM 1834 O O . GLY B 1 82 ? 5.984 13.369 6.844 1.00 11.00 82 GLY F O 1
ATOM 1835 N N . ASP B 1 83 ? 7.724 14.799 6.838 1.00 9.50 83 ASP F N 1
ATOM 1836 C CA . ASP B 1 83 ? 7.178 15.637 5.759 1.00 10.56 83 ASP F CA 1
ATOM 1837 C C . ASP B 1 83 ? 7.402 15.032 4.375 1.00 10.73 83 ASP F C 1
ATOM 1838 O O . ASP B 1 83 ? 8.451 15.207 3.769 1.00 14.02 83 ASP F O 1
ATOM 1843 N N . LEU B 1 84 ? 6.375 14.352 3.863 1.00 10.30 84 LEU F N 1
ATOM 1844 C CA . LEU B 1 84 ? 6.427 13.704 2.557 1.00 11.18 84 LEU F CA 1
ATOM 1845 C C . LEU B 1 84 ? 5.633 14.480 1.494 1.00 12.08 84 LEU F C 1
ATOM 1846 O O . LEU B 1 84 ? 5.387 13.964 0.396 1.00 14.30 84 LEU F O 1
ATOM 1851 N N . GLY B 1 85 ? 5.282 15.727 1.777 1.00 11.42 85 GLY F N 1
ATOM 1852 C CA . GLY B 1 85 ? 4.720 16.613 0.768 1.00 12.72 85 GLY F CA 1
ATOM 1853 C C . GLY B 1 85 ? 3.251 16.349 0.530 1.00 12.04 85 GLY F C 1
ATOM 1854 O O . GLY B 1 85 ? 2.418 16.379 1.456 1.00 12.98 85 GLY F O 1
ATOM 1855 N N . ASN B 1 86 ? 2.916 16.175 -0.751 1.00 12.97 86 ASN F N 1
ATOM 1856 C CA . ASN B 1 86 ? 1.550 15.954 -1.200 1.00 13.76 86 ASN F CA 1
ATOM 1857 C C . ASN B 1 86 ? 1.476 14.761 -2.116 1.00 13.64 86 ASN F C 1
ATOM 1858 O O . ASN B 1 86 ? 2.415 14.468 -2.849 1.00 16.60 86 ASN F O 1
ATOM 1863 N N . VAL B 1 87 ? 0.324 14.106 -2.100 1.00 12.93 87 VAL F N 1
ATOM 1864 C CA . VAL B 1 87 ? -0.113 13.221 -3.156 1.00 13.72 87 VAL F CA 1
ATOM 1865 C C . VAL B 1 87 ? -1.151 13.985 -3.959 1.00 13.79 87 VAL F C 1
ATOM 1866 O O . VAL B 1 87 ? -1.812 14.867 -3.459 1.00 14.38 87 VAL F O 1
ATOM 1870 N N . THR B 1 88 ? -1.252 13.674 -5.222 1.00 15.40 88 THR F N 1
ATOM 1871 C CA . THR B 1 88 ? -2.071 14.513 -6.086 1.00 14.67 88 THR F CA 1
ATOM 1872 C C . THR B 1 88 ? -3.075 13.580 -6.723 1.00 15.30 88 THR F C 1
ATOM 1873 O O . THR B 1 88 ? -2.669 12.678 -7.447 1.00 17.96 88 THR F O 1
ATOM 1877 N N . ALA B 1 89 ? -4.388 13.782 -6.498 1.00 16.44 89 ALA F N 1
ATOM 1878 C CA . ALA B 1 89 ? -5.473 12.979 -7.071 1.00 16.11 89 ALA F CA 1
ATOM 1879 C C . ALA B 1 89 ? -6.054 13.625 -8.329 1.00 16.63 89 ALA F C 1
ATOM 1880 O O . ALA B 1 89 ? -6.153 14.854 -8.449 1.00 17.34 89 ALA F O 1
ATOM 1882 N N A ASP B 1 90 ? -6.406 12.734 -9.252 0.50 19.41 90 ASP F N 1
ATOM 1883 N N B ASP B 1 90 ? -6.462 12.807 -9.262 0.50 20.23 90 ASP F N 1
ATOM 1884 C CA A ASP B 1 90 ? -7.085 13.112 -10.478 0.50 20.64 90 ASP F CA 1
ATOM 1885 C CA B ASP B 1 90 ? -7.097 13.345 -10.427 0.50 20.19 90 ASP F CA 1
ATOM 1886 C C A ASP B 1 90 ? -8.602 13.124 -10.277 0.50 18.90 90 ASP F C 1
ATOM 1887 C C B ASP B 1 90 ? -8.602 13.275 -10.236 0.50 17.72 90 ASP F C 1
ATOM 1888 O O A ASP B 1 90 ? -9.100 12.784 -9.198 0.50 20.62 90 ASP F O 1
ATOM 1889 O O B ASP B 1 90 ? -9.092 13.020 -9.132 0.50 18.60 90 ASP F O 1
ATOM 1898 N N . LYS B 1 91 ? -9.331 13.530 -11.314 1.00 18.93 91 LYS F N 1
ATOM 1899 C CA . LYS B 1 91 ? -10.800 13.537 -11.269 1.00 17.44 91 LYS F CA 1
ATOM 1900 C C . LYS B 1 91 ? -11.407 12.220 -10.881 1.00 19.02 91 LYS F C 1
ATOM 1901 O O . LYS B 1 91 ? -12.528 12.172 -10.384 1.00 21.84 91 LYS F O 1
ATOM 1907 N N . ASP B 1 92 ? -10.701 11.139 -11.156 1.00 19.94 92 ASP F N 1
ATOM 1908 C CA . ASP B 1 92 ? -11.202 9.845 -10.733 1.00 20.98 92 ASP F CA 1
ATOM 1909 C C . ASP B 1 92 ? -11.029 9.575 -9.228 1.00 21.15 92 ASP F C 1
ATOM 1910 O O . ASP B 1 92 ? -11.511 8.577 -8.722 1.00 24.31 92 ASP F O 1
ATOM 1915 N N . GLY B 1 93 ? -10.371 10.483 -8.523 1.00 19.78 93 GLY F N 1
ATOM 1916 C CA . GLY B 1 93 ? -10.218 10.364 -7.082 1.00 19.16 93 GLY F CA 1
ATOM 1917 C C . GLY B 1 93 ? -9.011 9.537 -6.646 1.00 19.30 93 GLY F C 1
ATOM 1918 O O . GLY B 1 93 ? -8.844 9.280 -5.450 1.00 20.50 93 GLY F O 1
ATOM 1919 N N . VAL B 1 94 ? -8.148 9.172 -7.593 1.00 20.24 94 VAL F N 1
ATOM 1920 C CA . VAL B 1 94 ? -6.996 8.307 -7.321 1.00 20.21 94 VAL F CA 1
ATOM 1921 C C . VAL B 1 94 ? -5.690 9.070 -7.384 1.00 18.77 94 VAL F C 1
ATOM 1922 O O . VAL B 1 94 ? -5.458 9.814 -8.329 1.00 20.37 94 VAL F O 1
ATOM 1926 N N . ALA B 1 95 ? -4.869 8.894 -6.348 1.00 18.06 95 ALA F N 1
ATOM 1927 C CA . ALA B 1 95 ? -3.503 9.382 -6.321 1.00 18.48 95 ALA F CA 1
ATOM 1928 C C . ALA B 1 95 ? -2.563 8.219 -6.456 1.00 19.36 95 ALA F C 1
ATOM 1929 O O . ALA B 1 95 ? -2.638 7.288 -5.687 1.00 20.45 95 ALA F O 1
ATOM 1931 N N . ASP B 1 96 ? -1.663 8.289 -7.424 1.00 20.39 96 ASP F N 1
ATOM 1932 C CA . ASP B 1 96 ? -0.610 7.314 -7.575 1.00 21.61 96 ASP F CA 1
ATOM 1933 C C . ASP B 1 96 ? 0.585 7.826 -6.824 1.00 19.72 96 ASP F C 1
ATOM 1934 O O . ASP B 1 96 ? 1.100 8.925 -7.071 1.00 25.96 96 ASP F O 1
ATOM 1939 N N . VAL B 1 97 ? 0.978 7.032 -5.835 1.00 22.37 97 VAL F N 1
ATOM 1940 C CA . VAL B 1 97 ? 2.043 7.443 -4.984 1.00 22.87 97 VAL F CA 1
ATOM 1941 C C . VAL B 1 97 ? 3.314 6.763 -5.451 1.00 20.68 97 VAL F C 1
ATOM 1942 O O . VAL B 1 97 ? 3.383 5.524 -5.569 1.00 20.27 97 VAL F O 1
ATOM 1946 N N . SER B 1 98 ? 4.304 7.599 -5.719 1.00 25.06 98 SER F N 1
ATOM 1947 C CA . SER B 1 98 ? 5.645 7.165 -6.055 1.00 23.29 98 SER F CA 1
ATOM 1948 C C . SER B 1 98 ? 6.610 8.255 -5.575 1.00 24.15 98 SER F C 1
ATOM 1949 O O . SER B 1 98 ? 6.726 9.327 -6.183 1.00 30.07 98 SER F O 1
ATOM 1952 N N . ILE B 1 99 ? 7.269 7.970 -4.464 1.00 21.59 99 ILE F N 1
ATOM 1953 C CA . ILE B 1 99 ? 8.096 8.914 -3.706 1.00 20.59 99 ILE F CA 1
ATOM 1954 C C . ILE B 1 99 ? 9.416 8.158 -3.429 1.00 19.89 99 ILE F C 1
ATOM 1955 O O . ILE B 1 99 ? 9.395 6.934 -3.194 1.00 21.44 99 ILE F O 1
ATOM 1960 N N . GLU B 1 100 ? 10.558 8.837 -3.472 1.00 19.09 100 GLU F N 1
ATOM 1961 C CA . GLU B 1 100 ? 11.776 8.324 -2.857 1.00 18.20 100 GLU F CA 1
ATOM 1962 C C . GLU B 1 100 ? 12.188 9.395 -1.885 1.00 16.22 100 GLU F C 1
ATOM 1963 O O . GLU B 1 100 ? 12.153 10.569 -2.226 1.00 17.98 100 GLU F O 1
ATOM 1969 N N . ASP B 1 101 ? 12.541 9.003 -0.668 1.00 15.47 101 ASP F N 1
ATOM 1970 C CA . ASP B 1 101 ? 12.877 9.966 0.365 1.00 14.98 101 ASP F CA 1
ATOM 1971 C C . ASP B 1 101 ? 14.088 9.482 1.126 1.00 15.24 101 ASP F C 1
ATOM 1972 O O . ASP B 1 101 ? 14.171 8.309 1.471 1.00 16.58 101 ASP F O 1
ATOM 1977 N N . SER B 1 102 ? 14.998 10.410 1.415 1.00 15.44 102 SER F N 1
ATOM 1978 C CA . SER B 1 102 ? 16.232 10.094 2.095 1.00 17.34 102 SER F CA 1
ATOM 1979 C C . SER B 1 102 ? 16.253 10.426 3.567 1.00 15.40 102 SER F C 1
ATOM 1980 O O . SER B 1 102 ? 17.235 10.105 4.238 1.00 18.93 102 SER F O 1
ATOM 1983 N N . VAL B 1 103 ? 15.186 11.030 4.077 1.00 14.45 103 VAL F N 1
ATOM 1984 C CA . VAL B 1 103 ? 15.164 11.442 5.462 1.00 13.78 103 VAL F CA 1
ATOM 1985 C C . VAL B 1 103 ? 14.414 10.458 6.368 1.00 13.38 103 VAL F C 1
ATOM 1986 O O . VAL B 1 103 ? 14.880 10.123 7.444 1.00 14.78 103 VAL F O 1
ATOM 1990 N N . ILE B 1 104 ? 13.267 9.969 5.908 1.00 13.04 104 ILE F N 1
ATOM 1991 C CA . ILE B 1 104 ? 12.633 8.871 6.595 1.00 12.02 104 ILE F CA 1
ATOM 1992 C C . ILE B 1 104 ? 13.552 7.642 6.512 1.00 12.00 104 ILE F C 1
ATOM 1993 O O . ILE B 1 104 ? 14.394 7.524 5.638 1.00 13.69 104 ILE F O 1
ATOM 1998 N N . SER B 1 105 ? 13.366 6.735 7.455 1.00 12.21 105 SER F N 1
ATOM 1999 C CA . SER B 1 105 ? 14.084 5.476 7.461 1.00 12.88 105 SER F CA 1
ATOM 2000 C C . SER B 1 105 ? 13.169 4.384 8.002 1.00 12.11 105 SER F C 1
ATOM 2001 O O . SER B 1 105 ? 12.162 4.661 8.652 1.00 11.83 105 SER F O 1
ATOM 2004 N N . LEU B 1 106 ? 13.553 3.133 7.742 1.00 13.75 106 LEU F N 1
ATOM 2005 C CA . LEU B 1 106 ? 12.897 1.967 8.318 1.00 13.80 106 LEU F CA 1
ATOM 2006 C C . LEU B 1 106 ? 13.772 1.328 9.406 1.00 16.10 106 LEU F C 1
ATOM 2007 O O . LEU B 1 106 ? 13.489 0.234 9.860 1.00 18.06 106 LEU F O 1
ATOM 2012 N N . SER B 1 107 ? 14.813 2.042 9.831 1.00 18.30 107 SER F N 1
ATOM 2013 C CA . SER B 1 107 ? 15.598 1.687 11.010 1.00 22.07 107 SER F CA 1
ATOM 2014 C C . SER B 1 107 ? 16.137 2.978 11.671 1.00 21.18 107 SER F C 1
ATOM 2015 O O . SER B 1 107 ? 16.024 4.061 11.110 1.00 21.18 107 SER F O 1
ATOM 2018 N N . GLY B 1 108 ? 16.703 2.854 12.867 1.00 26.36 108 GLY F N 1
ATOM 2019 C CA . GLY B 1 108 ? 17.386 3.983 13.516 1.00 26.05 108 GLY F CA 1
ATOM 2020 C C . GLY B 1 108 ? 16.461 5.047 14.096 1.00 25.93 108 GLY F C 1
ATOM 2021 O O . GLY B 1 108 ? 15.256 4.802 14.268 1.00 24.06 108 GLY F O 1
ATOM 2022 N N . ASP B 1 109 ? 17.033 6.229 14.396 1.00 26.03 109 ASP F N 1
ATOM 2023 C CA . ASP B 1 109 ? 16.305 7.290 1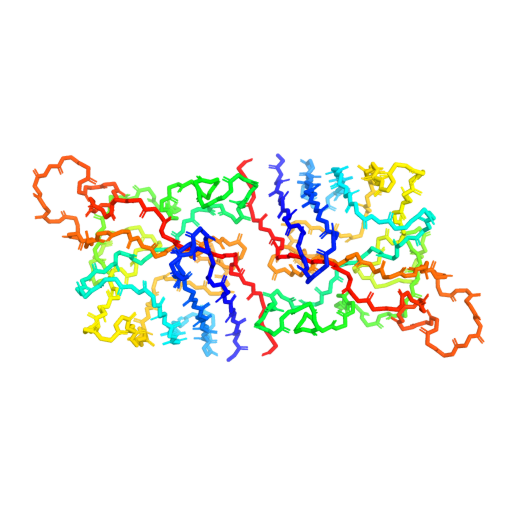5.137 1.00 23.88 109 ASP F CA 1
ATOM 2024 C C . ASP B 1 109 ? 15.198 7.884 14.308 1.00 21.52 109 ASP F C 1
ATOM 2025 O O . ASP B 1 109 ? 14.235 8.401 14.824 1.00 23.52 109 ASP F O 1
ATOM 2030 N N . HIS B 1 110 ? 15.349 7.823 13.008 1.00 17.63 110 HIS F N 1
ATOM 2031 C CA . HIS B 1 110 ? 14.350 8.391 12.096 1.00 14.84 110 HIS F CA 1
ATOM 2032 C C . HIS B 1 110 ? 13.410 7.324 11.542 1.00 13.92 110 HIS F C 1
ATOM 2033 O O . HIS B 1 110 ? 12.711 7.533 10.555 1.00 13.41 110 HIS F O 1
ATOM 2040 N N . CYS B 1 111 ? 13.345 6.181 12.218 1.00 14.67 111 CYS F N 1
ATOM 2041 C CA . CYS B 1 111 ? 12.458 5.108 11.814 1.00 13.38 111 CYS F CA 1
ATOM 2042 C C . CYS B 1 111 ? 10.998 5.523 11.931 1.00 11.45 111 CYS F C 1
ATOM 2043 O O . CYS B 1 111 ? 10.567 6.039 12.949 1.00 12.42 111 CYS F O 1
ATOM 2046 N N . ILE B 1 112 ? 10.247 5.251 10.864 1.00 10.75 112 ILE F N 1
ATOM 2047 C CA . ILE B 1 112 ? 8.835 5.588 10.804 1.00 10.29 112 ILE F CA 1
ATOM 2048 C C . ILE B 1 112 ? 7.913 4.398 11.124 1.00 9.90 112 ILE F C 1
ATOM 2049 O O . ILE B 1 112 ? 6.710 4.571 11.271 1.00 9.94 112 ILE F O 1
ATOM 2054 N N . THR B 1 113 ? 8.467 3.196 11.231 1.00 11.03 113 THR F N 1
ATOM 2055 C CA . THR B 1 113 ? 7.656 2.048 11.546 1.00 10.91 113 THR F CA 1
ATOM 2056 C C . THR B 1 113 ? 7.089 2.210 12.967 1.00 9.69 113 THR F C 1
ATOM 2057 O O . THR B 1 113 ? 7.754 2.698 13.880 1.00 10.91 113 THR F O 1
ATOM 2061 N N . GLY B 1 114 ? 5.829 1.840 13.132 1.00 9.06 114 GLY F N 1
ATOM 2062 C CA . GLY B 1 114 ? 5.141 2.045 14.396 1.00 8.91 114 GLY F CA 1
ATOM 2063 C C . GLY B 1 114 ? 4.534 3.427 14.556 1.00 8.06 114 GLY F C 1
ATOM 2064 O O . GLY B 1 114 ? 3.938 3.696 15.590 1.00 8.75 114 GLY F O 1
ATOM 2065 N N . ARG B 1 115 ? 4.660 4.267 13.533 1.00 7.91 115 ARG F N 1
ATOM 2066 C CA . ARG B 1 115 ? 4.064 5.596 13.536 1.00 7.90 115 ARG F CA 1
ATOM 2067 C C . ARG B 1 115 ? 2.898 5.608 12.547 1.00 7.97 115 ARG F C 1
ATOM 2068 O O . ARG B 1 115 ? 2.590 4.602 11.959 1.00 12.32 115 ARG F O 1
ATOM 2076 N N . THR B 1 116 ? 2.206 6.718 12.401 1.00 8.60 116 THR F N 1
ATOM 2077 C CA . THR B 1 116 ? 1.003 6.775 11.581 1.00 8.40 116 THR F CA 1
ATOM 2078 C C . THR B 1 116 ? 1.252 7.561 10.307 1.00 8.41 116 THR F C 1
ATOM 2079 O O . THR B 1 116 ? 1.721 8.700 10.365 1.00 10.79 116 THR F O 1
ATOM 2083 N N . LEU B 1 117 ? 0.859 7.007 9.171 1.00 8.18 117 LEU F N 1
ATOM 2084 C CA . LEU B 1 117 ? 0.825 7.742 7.908 1.00 8.46 117 LEU F CA 1
ATOM 2085 C C . LEU B 1 117 ? -0.580 8.343 7.753 1.00 8.77 117 LEU F C 1
ATOM 2086 O O . LEU B 1 117 ? -1.573 7.637 7.974 1.00 9.34 117 LEU F O 1
ATOM 2091 N N . VAL B 1 118 ? -0.658 9.621 7.366 1.00 8.63 118 VAL F N 1
ATOM 2092 C CA . VAL B 1 118 ? -1.925 10.344 7.238 1.00 9.38 118 VAL F CA 1
ATOM 2093 C C . VAL B 1 118 ? -1.982 11.014 5.867 1.00 9.62 118 VAL F C 1
ATOM 2094 O O . VAL B 1 118 ? -1.015 11.648 5.438 1.00 10.40 118 VAL F O 1
ATOM 2098 N N . VAL B 1 119 ? -3.163 10.896 5.224 1.00 10.24 119 VAL F N 1
ATOM 2099 C CA . VAL B 1 119 ? -3.478 11.713 4.061 1.00 10.47 119 VAL F CA 1
ATOM 2100 C C . VAL B 1 119 ? -4.526 12.738 4.471 1.00 10.66 119 VAL F C 1
ATOM 2101 O O . VAL B 1 119 ? -5.521 12.424 5.116 1.00 11.40 119 VAL F O 1
ATOM 2105 N N . HIS B 1 120 ? -4.264 13.990 4.120 1.00 10.96 120 HIS F N 1
ATOM 2106 C CA . HIS B 1 120 ? -5.030 15.123 4.614 1.00 11.86 120 HIS F CA 1
ATOM 2107 C C . HIS B 1 120 ? -6.057 15.664 3.616 1.00 12.31 120 HIS F C 1
ATOM 2108 O O . HIS B 1 120 ? -6.006 15.395 2.412 1.00 13.55 120 HIS F O 1
ATOM 2115 N N . GLU B 1 121 ? -6.946 16.471 4.175 1.00 13.08 121 GLU F N 1
ATOM 2116 C CA . GLU B 1 121 ? -8.047 17.085 3.468 1.00 14.00 121 GLU F CA 1
ATOM 2117 C C . GLU B 1 121 ? -7.614 17.988 2.334 1.00 14.28 121 GLU F C 1
ATOM 2118 O O . GLU B 1 121 ? -8.241 17.996 1.263 1.00 15.22 121 GLU F O 1
ATOM 2124 N N . LYS B 1 122 ? -6.607 18.813 2.614 1.00 16.44 122 LYS F N 1
ATOM 2125 C CA . LYS B 1 122 ? -6.205 19.907 1.791 1.00 17.43 122 LYS F CA 1
ATOM 2126 C C . LYS B 1 122 ? -4.721 19.769 1.336 1.00 14.17 122 LYS F C 1
ATOM 2127 O O . LYS B 1 122 ? -3.982 18.922 1.832 1.00 14.69 122 LYS F O 1
ATOM 2133 N N . ALA B 1 123 ? -4.262 20.698 0.491 1.00 14.14 123 ALA F N 1
ATOM 2134 C CA . ALA B 1 123 ? -2.871 20.742 0.075 1.00 14.57 123 ALA F CA 1
ATOM 2135 C C . ALA B 1 123 ? -2.009 21.159 1.238 1.00 14.12 123 ALA F C 1
ATOM 2136 O O . ALA B 1 123 ? -2.378 22.004 2.057 1.00 15.26 123 ALA F O 1
ATOM 2138 N N . ASP B 1 124 ? -0.804 20.602 1.253 1.00 13.53 124 ASP F N 1
ATOM 2139 C CA . ASP B 1 124 ? 0.274 21.060 2.109 1.00 13.39 124 ASP F CA 1
ATOM 2140 C C . ASP B 1 124 ? 1.033 22.150 1.310 1.00 14.23 124 ASP F C 1
ATOM 2141 O O . ASP B 1 124 ? 1.508 21.880 0.176 1.00 15.48 124 ASP F O 1
ATOM 2146 N N . ASP B 1 125 ? 1.161 23.331 1.915 1.00 14.93 125 ASP F N 1
ATOM 2147 C CA . ASP B 1 125 ? 1.891 24.418 1.270 1.00 15.23 125 ASP F CA 1
ATOM 2148 C C . ASP B 1 125 ? 3.413 24.346 1.447 1.00 14.62 125 ASP F C 1
ATOM 2149 O O . ASP B 1 125 ? 4.129 25.263 1.034 1.00 15.35 125 ASP F O 1
ATOM 2154 N N . LEU B 1 126 ? 3.871 23.253 2.050 1.00 15.22 126 LEU F N 1
ATOM 2155 C CA . LEU B 1 126 ? 5.272 22.938 2.153 1.00 14.55 126 LEU F CA 1
ATOM 2156 C C . LEU B 1 126 ? 6.029 23.990 2.932 1.00 15.47 126 LEU F C 1
ATOM 2157 O O . LEU B 1 126 ? 7.238 24.174 2.810 1.00 17.34 126 LEU F O 1
ATOM 2162 N N . GLY B 1 127 ? 5.322 24.614 3.855 1.00 15.41 127 GLY F N 1
ATOM 2163 C CA . GLY B 1 127 ? 5.852 25.613 4.722 1.00 17.85 127 GLY F CA 1
ATOM 2164 C C . GLY B 1 127 ? 5.992 27.023 4.121 1.00 19.88 127 GLY F C 1
ATOM 2165 O O . GLY B 1 127 ? 6.609 27.871 4.737 1.00 25.17 127 GLY F O 1
ATOM 2166 N N . LYS B 1 128 ? 5.417 27.258 2.935 1.00 17.79 128 LYS F N 1
ATOM 2167 C CA . LYS B 1 128 ? 5.596 28.506 2.143 1.00 18.31 128 LYS F CA 1
ATOM 2168 C C . LYS B 1 128 ? 4.307 29.321 2.067 1.00 18.20 128 LYS F C 1
ATOM 2169 O O . LYS B 1 128 ? 4.229 30.242 1.281 1.00 21.16 128 LYS F O 1
ATOM 2175 N N . GLY B 1 129 ? 3.330 29.033 2.920 1.00 20.25 129 GLY F N 1
ATOM 2176 C CA . GLY B 1 129 ? 1.998 29.674 2.865 1.00 21.74 129 GLY F CA 1
ATOM 2177 C C . GLY B 1 129 ? 1.885 31.037 3.505 1.00 25.04 129 GLY F C 1
ATOM 2178 O O . GLY B 1 129 ? 0.904 31.753 3.290 1.00 28.18 129 GLY F O 1
ATOM 2179 N N . GLY B 1 130 ? 2.871 31.415 4.312 1.00 25.46 130 GLY F N 1
ATOM 2180 C CA . GLY B 1 130 ? 2.898 32.760 4.878 1.00 23.53 130 GLY F CA 1
ATOM 2181 C C . GLY B 1 130 ? 2.232 33.048 6.224 1.00 26.61 130 GLY F C 1
ATOM 2182 O O . GLY B 1 130 ? 2.497 34.078 6.798 1.00 30.83 130 GLY F O 1
ATOM 2183 N N . ASN B 1 131 ? 1.365 32.148 6.707 1.00 23.86 131 ASN F N 1
ATOM 2184 C CA . ASN B 1 131 ? 0.853 32.186 8.134 1.00 19.76 131 ASN F CA 1
ATOM 2185 C C . ASN B 1 131 ? 1.695 31.298 9.038 1.00 21.98 131 ASN F C 1
ATOM 2186 O O . ASN B 1 131 ? 2.532 30.507 8.581 1.00 22.83 131 ASN F O 1
ATOM 2191 N N . GLU B 1 132 ? 1.445 31.390 10.332 1.00 20.13 132 GLU F N 1
ATOM 2192 C CA . GLU B 1 132 ? 2.189 30.637 11.313 1.00 23.23 132 GLU F CA 1
ATOM 2193 C C . GLU B 1 132 ? 1.950 29.129 11.132 1.00 19.01 132 GLU F C 1
ATOM 2194 O O . GLU B 1 132 ? 2.843 28.294 11.339 1.00 24.53 132 GLU F O 1
ATOM 2200 N N . GLU B 1 133 ? 0.706 28.766 10.844 1.00 17.96 133 GLU F N 1
ATOM 2201 C CA . GLU B 1 133 ? 0.351 27.346 10.837 1.00 18.64 133 GLU F CA 1
ATOM 2202 C C . GLU B 1 133 ? 1.052 26.631 9.654 1.00 16.45 133 GLU F C 1
ATOM 2203 O O . GLU B 1 133 ? 1.283 25.393 9.799 1.00 17.55 133 GLU F O 1
ATOM 2209 N N . SER B 1 134 ? 1.487 27.351 8.591 1.00 16.56 134 SER F N 1
ATOM 2210 C CA . SER B 1 134 ? 2.271 26.780 7.498 1.00 15.43 134 SER F CA 1
ATOM 2211 C C . SER B 1 134 ? 3.472 26.119 8.084 1.00 16.93 134 SER F C 1
ATOM 2212 O O . SER B 1 134 ? 3.818 25.088 7.595 1.00 17.04 134 SER F O 1
ATOM 2215 N N . THR B 1 135 ? 4.075 26.686 9.137 1.00 17.67 135 THR F N 1
ATOM 2216 C CA . THR B 1 135 ? 5.299 26.176 9.761 1.00 17.92 135 THR F CA 1
ATOM 2217 C C . THR B 1 135 ? 5.128 24.997 10.709 1.00 15.36 135 THR F C 1
ATOM 2218 O O . THR B 1 135 ? 6.138 24.502 11.220 1.00 15.62 135 THR F O 1
ATOM 2222 N N . LYS B 1 136 ? 3.887 24.551 10.939 1.00 15.74 136 LYS F N 1
ATOM 2223 C CA . LYS B 1 136 ? 3.597 23.400 11.765 1.00 14.95 136 LYS F CA 1
ATOM 2224 C C . LYS B 1 136 ? 2.959 22.292 10.984 1.00 13.05 136 LYS F C 1
ATOM 2225 O O . LYS B 1 136 ? 3.399 21.157 11.066 1.00 13.80 136 LYS F O 1
ATOM 2231 N N . THR B 1 137 ? 1.904 22.617 10.231 1.00 13.27 137 THR F N 1
ATOM 2232 C CA . THR B 1 137 ? 1.115 21.614 9.536 1.00 12.59 137 THR F CA 1
ATOM 2233 C C . THR B 1 137 ? 1.054 21.778 8.023 1.00 11.91 137 THR F C 1
ATOM 2234 O O . THR B 1 137 ? 0.496 20.925 7.343 1.00 12.93 137 THR F O 1
ATOM 2238 N N . GLY B 1 138 ? 1.550 22.884 7.494 1.00 12.87 138 GLY F N 1
ATOM 2239 C CA . GLY B 1 138 ? 1.401 23.180 6.063 1.00 13.56 138 GLY F CA 1
ATOM 2240 C C . GLY B 1 138 ? -0.023 23.548 5.659 1.00 13.77 138 GLY F C 1
ATOM 2241 O O . GLY B 1 138 ? -0.354 23.591 4.474 1.00 15.38 138 GLY F O 1
ATOM 2242 N N . ASN B 1 139 ? -0.867 23.791 6.656 1.00 14.14 139 ASN F N 1
ATOM 2243 C CA . ASN B 1 139 ? -2.275 24.149 6.436 1.00 15.30 139 ASN F CA 1
ATOM 2244 C C . ASN B 1 139 ? -3.021 23.053 5.668 1.00 15.19 139 ASN F C 1
ATOM 2245 O O . ASN B 1 139 ? -3.940 23.326 4.902 1.00 16.75 139 ASN F O 1
ATOM 2250 N N . ALA B 1 140 ? -2.651 21.789 5.897 1.00 14.03 140 ALA F N 1
ATOM 2251 C CA . ALA B 1 140 ? -3.232 20.695 5.142 1.00 13.80 140 ALA F CA 1
ATOM 2252 C C . ALA B 1 140 ? -4.578 20.199 5.695 1.00 13.92 140 ALA F C 1
ATOM 2253 O O . ALA B 1 140 ? -5.181 19.314 5.106 1.00 14.13 140 ALA F O 1
ATOM 2255 N N . GLY B 1 141 ? -5.068 20.766 6.794 1.00 14.63 141 GLY F N 1
ATOM 2256 C CA . GLY B 1 141 ? -6.410 20.485 7.255 1.00 15.55 141 GLY F CA 1
ATOM 2257 C C . GLY B 1 141 ? -6.556 19.106 7.886 1.00 14.06 141 GLY F C 1
ATOM 2258 O O . GLY B 1 141 ? -5.597 18.520 8.421 1.00 14.65 141 GLY F O 1
ATOM 2259 N N . SER B 1 142 ? -7.789 18.614 7.848 1.00 14.40 142 SER F N 1
ATOM 2260 C CA . SER B 1 142 ? -8.165 17.453 8.599 1.00 14.03 142 SER F CA 1
ATOM 2261 C C . SER B 1 142 ? -7.545 16.176 8.016 1.00 12.54 142 SER F C 1
ATOM 2262 O O . SER B 1 142 ? -6.891 16.155 6.980 1.00 13.60 142 SER F O 1
ATOM 2265 N N . ARG B 1 143 ? -7.775 15.097 8.747 1.00 12.38 143 ARG F N 1
ATOM 2266 C CA . ARG B 1 143 ? -7.153 13.804 8.460 1.00 12.20 143 ARG F CA 1
ATOM 2267 C C . ARG B 1 143 ? -8.185 12.883 7.817 1.00 13.13 143 ARG F C 1
ATOM 2268 O O . ARG B 1 143 ? -9.108 12.411 8.469 1.00 16.02 143 ARG F O 1
ATOM 2276 N N . LEU B 1 144 ? -8.053 12.642 6.523 1.00 12.55 144 LEU F N 1
ATOM 2277 C CA . LEU B 1 144 ? -9.063 11.875 5.797 1.00 13.26 144 LEU F CA 1
ATOM 2278 C C . LEU B 1 144 ? -8.915 10.373 6.036 1.00 12.99 144 LEU F C 1
ATOM 2279 O O . LEU B 1 144 ? -9.904 9.650 6.089 1.00 15.39 144 LEU F O 1
ATOM 2284 N N . ALA B 1 145 ? -7.677 9.897 6.122 1.00 12.33 145 ALA F N 1
ATOM 2285 C CA . ALA B 1 145 ? -7.414 8.471 6.313 1.00 12.16 145 ALA F CA 1
ATOM 2286 C C . ALA B 1 145 ? -6.028 8.325 6.893 1.00 10.73 145 ALA F C 1
ATOM 2287 O O . ALA B 1 145 ? -5.152 9.167 6.689 1.00 11.00 145 ALA F O 1
ATOM 2289 N N . CYS B 1 146 ? -5.830 7.230 7.603 1.00 10.47 146 CYS F N 1
ATOM 2290 C CA . CYS B 1 146 ? -4.561 6.989 8.243 1.00 9.82 146 CYS F CA 1
ATOM 2291 C C . CYS B 1 146 ? -4.392 5.511 8.512 1.00 9.81 146 CYS F C 1
ATOM 2292 O O . CYS B 1 146 ? -5.354 4.732 8.440 1.00 11.18 146 CYS F O 1
ATOM 2295 N N . GLY B 1 147 ? -3.179 5.123 8.871 1.00 9.50 147 GLY F N 1
ATOM 2296 C CA . GLY B 1 147 ? -2.912 3.772 9.358 1.00 9.52 147 GLY F CA 1
ATOM 2297 C C . GLY B 1 147 ? -1.570 3.744 10.019 1.00 9.00 147 GLY F C 1
ATOM 2298 O O . GLY B 1 147 ? -0.740 4.637 9.822 1.00 9.64 147 GLY F O 1
ATOM 2299 N N . VAL B 1 148 ? -1.330 2.717 10.818 1.00 9.06 148 VAL F N 1
ATOM 2300 C CA . VAL B 1 148 ? -0.059 2.528 11.467 1.00 8.92 148 VAL F CA 1
ATOM 2301 C C . VAL B 1 148 ? 0.889 1.810 10.498 1.00 9.18 148 VAL F C 1
ATOM 2302 O O . VAL B 1 148 ? 0.517 0.819 9.859 1.00 11.25 148 VAL F O 1
ATOM 2306 N N . ILE B 1 149 ? 2.112 2.294 10.400 1.00 9.20 149 ILE F N 1
ATOM 2307 C CA . ILE B 1 149 ? 3.114 1.720 9.502 1.00 9.11 149 ILE F CA 1
ATOM 2308 C C . ILE B 1 149 ? 3.713 0.480 10.187 1.00 9.02 149 ILE F C 1
ATOM 2309 O O . ILE B 1 149 ? 4.218 0.548 11.292 1.00 10.13 149 ILE F O 1
ATOM 2314 N N . GLY B 1 150 ? 3.609 -0.654 9.507 1.00 8.97 150 GLY F N 1
ATOM 2315 C CA . GLY B 1 150 ? 4.026 -1.909 10.064 1.00 9.63 150 GLY F CA 1
ATOM 2316 C C . GLY B 1 150 ? 5.166 -2.562 9.313 1.00 9.30 150 GLY F C 1
ATOM 2317 O O . GLY B 1 150 ? 5.386 -2.320 8.124 1.00 10.35 150 GLY F O 1
ATOM 2318 N N . ILE B 1 151 ? 5.857 -3.447 10.004 1.00 9.33 151 ILE F N 1
ATOM 2319 C CA . ILE B 1 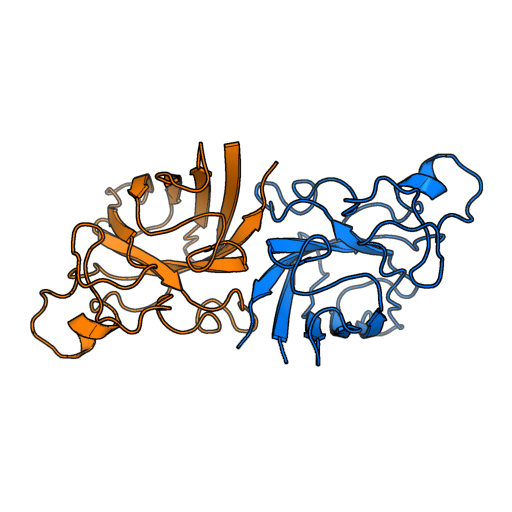151 ? 6.935 -4.252 9.424 1.00 9.73 151 ILE F CA 1
ATOM 2320 C C . ILE B 1 151 ? 6.335 -5.232 8.420 1.00 9.76 151 ILE F C 1
ATOM 2321 O O . ILE B 1 151 ? 5.378 -5.934 8.742 1.00 10.74 151 ILE F O 1
ATOM 2326 N N . ALA B 1 152 ? 6.920 -5.298 7.236 1.00 10.24 152 ALA F N 1
ATOM 2327 C CA . ALA B 1 152 ? 6.430 -6.180 6.183 1.00 10.98 152 ALA F CA 1
ATOM 2328 C C . ALA B 1 152 ? 7.434 -7.283 5.903 1.00 11.54 152 ALA F C 1
ATOM 2329 O O . ALA B 1 152 ? 8.621 -7.193 6.215 1.00 13.09 152 ALA F O 1
ATOM 2331 N N . GLN B 1 153 ? 6.935 -8.350 5.293 1.00 12.47 153 GLN F N 1
ATOM 2332 C CA . GLN B 1 153 ? 7.687 -9.522 4.936 1.00 13.94 153 GLN F CA 1
ATOM 2333 C C . GLN B 1 153 ? 8.667 -9.239 3.823 0.60 13.88 153 GLN F C 1
ATOM 2334 O O . GLN B 1 153 ? 8.319 -8.558 2.860 0.60 16.21 153 GLN F O 1
#

B-factor: mean 16.22, std 7.61, range [7.69, 133.28]

Foldseek 3Di:
DWKKKWWKDFDDQKTWIKIWDDPDALFKIKIWIKIADADFFKWFKWWACAQDQPVHPVRQHFGAALPPFWDFAQPDPGHGLTGPFIFGAHPRRMTTDIGIGNRAGCDDPSRRARIKIFIARAGQCGLPPPDPCNRGHSPNHDTHIMTGMHTDD/DWKKKWWKPFPDDWTWIKIWDDPDQQFKIKIWTKIFPAAAFKWFKWWACAQDQPVHPPVQHFGAALPPFWDFAQVDPTHGLTGPFIFGAHHRRMTTDTGIGRSAGCDDPRRRARIKIFIANAGQCRLPPPDPCNRTHSPNHDTRIMTGMHTDD

Nearest PDB structures (foldseek):
  4a7g-assembly1_A  TM=1.004E+00  e=3.815E-28  Homo sapiens
  8gsq-assembly4_H  TM=9.954E-01  e=4.492E-28  Homo sapiens
  2zky-assembly5_I  TM=1.002E+00  e=1.016E-27  Homo sapiens
  8gsq-assembly3_E  TM=9.982E-01  e=7.741E-28  Homo sapiens
  1ozt-assembly1_N  TM=9.993E-01  e=8.632E-28  Homo sapiens

GO terms:
  GO:0004784 superoxide dismutase activity (F, IDA)
  GO:0019430 removal of superoxide radicals (P, IDA)
  GO:0042803 protein homodimerization activity (F, IPI)
  GO:0005737 cytoplasm (C, IDA)
  GO:0005634 nucleus (C, IDA)
  GO:0043087 regulation of GTPase activity (P, IDA)
  GO:0031267 small GTPase binding (F, IDA)
  GO:0032930 positive regulation of superoxide anion generation (P, IDA)
  GO:0072593 reactive oxygen species metabolic process (P, IDA)
  GO:0005515 protein binding (F, IPI)
  GO:0005758 mitochondrial intermembrane space (C, IDA)
  GO:0005829 cytosol (C, TAS)
  GO:0005739 mitochondrion (C, HTP)
  GO:0005576 extracellular region (C, TAS)
  GO:0005758 mitochondrial intermembrane space (C, TAS)
  GO:0042802 identical protein binding (F, IPI)
  GO:0006801 superoxide metabolic process (P, IDA)
  GO:1902177 positive regulation of oxidative stress-induced intrinsic apoptotic signaling pathway (P, IMP)
  GO:0005654 nucleoplasm (C, IDA)
  GO:0005829 cytosol (C, IDA)

Radius of gyration: 19.62 Å; Cα contacts (8 Å, |Δi|>4): 1027; chains: 2; bounding box: 43×66×44 Å

Solvent-accessible surface area: 13943 Å² total; per-residue (Å²): 92,66,80,3,3,1,31,0,137,37,161,49,98,6,85,9,53,0,42,1,55,5,182,116,92,118,8,63,0,76,0,93,21,46,0,110,34,10,100,106,24,87,2,0,0,0,0,2,58,20,2,26,49,76,76,28,17,98,29,0,16,79,11,6,48,57,93,98,87,118,4,2,2,30,160,57,163,59,9,12,4,0,0,3,2,35,8,74,1,86,176,102,10,40,0,123,8,84,32,100,0,90,45,3,7,13,51,57,99,50,27,0,19,0,39,2,0,0,0,8,71,111,44,4,43,60,17,174,42,80,82,118,66,0,46,119,48,0,49,1,38,62,76,50,0,9,11,20,0,0,51,19,163,86,58,86,3,4,1,35,0,128,24,137,69,80,5,61,10,52,0,43,1,43,2,134,112,78,137,12,60,0,86,1,104,18,43,1,117,42,9,100,100,23,83,2,0,0,0,0,1,55,21,2,24,30,68,75,34,19,96,28,0,17,82,9,8,49,48,106,101,68,122,7,2,2,43,199,52,136,70,11,11,5,0,0,3,3,34,7,76,1,94,177,109,7,50,0,121,6,102,37,112,8,92,55,1,13,12,46,64,120,50,28,0,19,0,35,0,0,0,0,6,71,110,45,4,44,58,23,169,47,81,81,142,82,1,38,125,42,0,48,0,37,62,73,46,0,9,6,18,0,0,51,20,166

Secondary structure (DSSP, 8-state):
-EEEEEEEB-SSS-EEEEEEEESSTT--EEEEEEEESPPSEEEEEEEES----BTBGGGG-SB--TT-PPP--TT-SS--TTEEEEEEE-TTS-EEEEEEESS-BSSGGGB-TTSEEEEESS---TT-SSSGGGGTTTT--SEEEEEE-EE--/-EEEEEEEEETTTEEEEEEEEESSTTS-EEEEEEEESPPSEEEEEEEES----BTBGGGG-SB--TT------TT-SSS-TTEEEEEEE-TTS-EEEEEEESS-BSSSTTB-TTSEEEEESS---TT-SSSTTHHHHTT--SEEEEEE-EE--

InterPro domains:
  IPR001424 Superoxide dismutase, copper/zinc binding domain [PF00080] (15-150)
  IPR001424 Superoxide dismutase, copper/zinc binding domain [PR00068] (45-67)
  IPR001424 Superoxide dismutase, copper/zinc binding domain [PR00068] (81-90)
  IPR001424 Superoxide dismutase, copper/zinc binding domain [PR00068] (100-122)
  IPR001424 Superoxide dismutase, copper/zinc binding domain [PR00068] (125-151)
  IPR001424 Superoxide dismutase, copper/zinc binding domain [cd00305] (3-147)
  IPR018152 Superoxide dismutase, copper/zinc, binding site [PS00087] (45-55)
  IPR018152 Superoxide dismutase, copper/zinc, binding site [PS00332] (139-150)
  IPR024134 Superoxide dismutase (Cu/Zn) / superoxide dismutase copper chaperone [PTHR10003] (2-152)
  IPR036423 Superoxide dismutase-like, copper/zinc binding domain superfamily [G3DSA:2.60.40.200] (2-154)
  IPR036423 Superoxide dismutase-like, copper/zinc binding domain superfamily [SSF49329] (3-153)

Organism: Homo sapiens (NCBI:txid9606)

CATH classification: 2.60.40.200

Sequence (306 aa):
ATKAVCVLKGDGPVQGIIINFEQKESNGPVKVWGSIKGLTEGLLHGFHVHEFGDNNTAGCTTSAGPHFNPLSRKHGGPKDEEEERHVGDLGNVTADKDGVADVSIEDSVISLSGDHCITGRTLVVHEKADDLGKGGNEESTKTGNAGSRLACGVIGIAQATKAVCVLKGGDDGGPPVQGIINFEQKESNGPVKVWGSIKGLTEGLHGFHVHEEFGDNNTAGCTTSAGPHFNPLSRKHGGPKDEEEERHVGDLGNVTADDKDGVADVSIEDSVISLSGDHCITGRTLVVHEKADDLGKGGNEESTKTGNAGSRLACGVIGIAQ